Protein AF-A0A9P1DAT3-F1 (afdb_monomer_lite)

Radius of gyration: 22.5 Å; chains: 1; bounding box: 51×55×61 Å

Organism: NCBI:txid2562237

Foldseek 3Di:
DKWKAWPLDLQPVDPVRIHDQDDDDPVRLVVDDLSQQQVVVVSVVVVCVVQVVFDWDQDPNDTDGFGAQAEFEEEAQVSCCSNQQFQDLLAQAPHPFWQQEGDDDPPDPLHDYLLDLDPVSTHTDALVVLVVLLVVLVPDPDPVVSVVSCRHRRGDNVNNVSHLSPPPVCCSRYHPLSYFYDVLVQCFALHDLQALVQVLQLCCVVQHPDHLVNLLVCCVPPHDDPDDDPDDSVVQSDCVQHPHPDGRPDGRVSSLVCLVSSLVCCVPPCCVVGVVSVLSSQLSVLSNVLSVLVVCCNPVSPVPVSLVVNLVSLVSNSVSCCVPCSVVSSVNSSSHNRPVSVSSNSDPDPDPDDPNHIYMYMYDDDDDPPPD

pLDDT: mean 83.77, std 19.0, range [25.02, 98.25]

Sequence (372 aa):
MTYGAIAQMPVLWADDAWMTLAVIRTREMQSIANGYPQSLVHYLRWLRQETQHGFTLVLNDEPTLCTIAKVSLVADADGLRLLTGCKGSSALKPCFLCQNVLNGHDKVQNHVHISCCDVHACHLQTQDNLIQIQRHLETLLSRKEREEAEKLLGWHLHALSASILVQEDLRNWIPLSSLRYDPMHCFLANGIVPQELGLWYNALLDKTSCDIDTVRRYVLQCWTASKEPTLDINKIFTQKRWQKERDFRGDASEALSVLPLMVAFSCEVILPDFPAMLPHCECLTALLALICCWTDAKRSGNLQVKSIEMIRLQKVHLDKFVLFFQSCVGQLLSAMPCRHGLAKTLMLQPLSNARVSRLLVVNTRFFRPNKQ

Structure (mmCIF, N/CA/C/O backbone):
data_AF-A0A9P1DAT3-F1
#
_entry.id   AF-A0A9P1DAT3-F1
#
loop_
_atom_site.group_PDB
_atom_site.id
_atom_site.type_symbol
_atom_site.label_atom_id
_atom_site.label_alt_id
_atom_site.label_comp_id
_atom_site.label_asym_id
_atom_site.label_entity_id
_atom_site.label_seq_id
_atom_site.pdbx_PDB_ins_code
_atom_site.Cartn_x
_atom_site.Cartn_y
_atom_site.Cartn_z
_atom_site.occupancy
_atom_site.B_iso_or_equiv
_atom_site.auth_seq_id
_atom_site.auth_comp_id
_atom_site.auth_asym_id
_atom_site.auth_atom_id
_atom_site.pdbx_PDB_model_num
ATOM 1 N N . MET A 1 1 ? -19.079 3.345 0.385 1.00 78.94 1 MET A N 1
ATOM 2 C CA . MET A 1 1 ? -19.678 1.993 0.433 1.00 78.94 1 MET A CA 1
ATOM 3 C C . MET A 1 1 ? -18.727 1.095 1.190 1.00 78.94 1 MET A C 1
ATOM 5 O O . MET A 1 1 ? -17.519 1.247 1.024 1.00 78.94 1 MET A O 1
ATOM 9 N N . THR A 1 2 ? -19.261 0.198 2.005 1.00 85.75 2 THR A N 1
ATOM 10 C CA . THR A 1 2 ? -18.490 -0.766 2.789 1.00 85.75 2 THR A CA 1
ATOM 11 C C . THR A 1 2 ? -18.863 -2.164 2.327 1.00 85.75 2 THR A C 1
ATOM 13 O O . THR A 1 2 ? 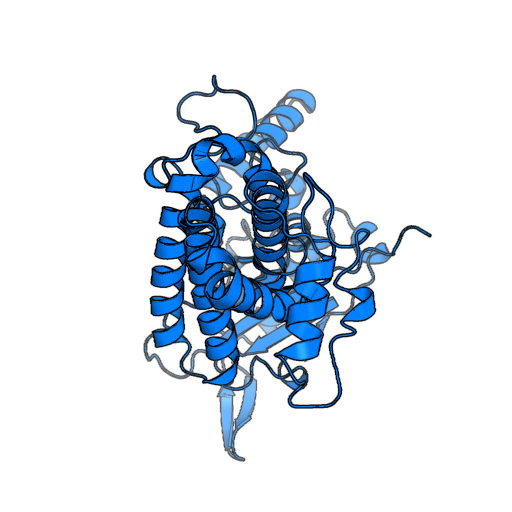-20.043 -2.509 2.302 1.00 85.75 2 THR A O 1
ATOM 16 N N . TYR A 1 3 ? -17.857 -2.947 1.969 1.00 90.06 3 TYR A N 1
ATOM 17 C CA . TYR A 1 3 ? -17.965 -4.333 1.540 1.00 90.06 3 TYR A CA 1
ATOM 18 C C . TYR A 1 3 ? -17.326 -5.249 2.578 1.00 90.06 3 TYR A C 1
ATOM 20 O O . TYR A 1 3 ? -16.452 -4.824 3.335 1.00 90.06 3 TYR A O 1
ATOM 28 N N . GLY A 1 4 ? -17.748 -6.504 2.612 1.00 90.56 4 GLY A N 1
ATOM 29 C CA . GLY A 1 4 ? -17.241 -7.529 3.509 1.00 90.56 4 GLY A CA 1
ATOM 30 C C . GLY A 1 4 ? -16.994 -8.830 2.771 1.00 90.56 4 GLY A C 1
ATOM 31 O O . GLY A 1 4 ? -17.709 -9.151 1.834 1.00 90.56 4 GLY A O 1
ATOM 32 N N . ALA A 1 5 ? -16.011 -9.600 3.208 1.00 89.44 5 ALA A N 1
ATOM 33 C CA . ALA A 1 5 ? -15.796 -10.961 2.745 1.00 89.44 5 ALA A CA 1
ATOM 34 C C . ALA A 1 5 ? -15.282 -11.826 3.896 1.00 89.44 5 ALA A C 1
ATOM 36 O O . ALA A 1 5 ? -14.574 -11.355 4.788 1.00 89.44 5 ALA A O 1
ATOM 37 N N . ILE A 1 6 ? -15.616 -13.111 3.881 1.00 86.94 6 ILE A N 1
ATOM 38 C CA . ILE A 1 6 ? -15.086 -14.074 4.848 1.00 86.94 6 ILE A CA 1
ATOM 39 C C . ILE A 1 6 ? -13.718 -14.532 4.344 1.00 86.94 6 ILE A C 1
ATOM 41 O O . ILE A 1 6 ? -13.638 -15.200 3.318 1.00 86.94 6 ILE A O 1
ATOM 45 N N . ALA A 1 7 ? -12.647 -14.211 5.072 1.00 82.25 7 ALA A N 1
ATOM 46 C CA . ALA A 1 7 ? -11.266 -14.435 4.634 1.00 82.25 7 ALA A CA 1
ATOM 47 C C . ALA A 1 7 ? -10.941 -15.907 4.332 1.00 82.25 7 ALA A C 1
ATOM 49 O O . ALA A 1 7 ? -10.021 -16.203 3.580 1.00 82.25 7 ALA A O 1
ATOM 50 N N . GLN A 1 8 ? -11.668 -16.830 4.964 1.00 78.12 8 GLN A N 1
ATOM 51 C CA . GLN A 1 8 ? -11.506 -18.272 4.782 1.00 78.12 8 GLN A CA 1
ATOM 52 C C . GLN A 1 8 ? -12.168 -18.799 3.503 1.00 78.12 8 GLN A C 1
ATOM 54 O O . GLN A 1 8 ? -12.017 -19.979 3.197 1.00 78.12 8 GLN A O 1
ATOM 59 N N . MET A 1 9 ? -12.916 -17.973 2.766 1.00 76.44 9 MET A N 1
ATOM 60 C CA . MET A 1 9 ? -13.488 -18.392 1.490 1.00 76.44 9 MET A CA 1
ATOM 61 C C . MET A 1 9 ? -12.374 -18.539 0.440 1.00 76.44 9 MET A C 1
ATOM 63 O O . MET A 1 9 ? -11.546 -17.638 0.303 1.00 76.44 9 MET A O 1
ATOM 67 N N . PRO A 1 10 ? -12.358 -19.623 -0.354 1.00 70.25 10 PRO A N 1
ATOM 68 C CA . PRO A 1 10 ? -11.303 -19.874 -1.342 1.00 70.25 10 PRO A CA 1
ATOM 69 C C . PRO A 1 10 ? -11.365 -18.938 -2.563 1.00 70.25 10 PRO A C 1
ATOM 71 O O . PRO A 1 10 ? -10.493 -18.979 -3.427 1.00 70.25 10 PRO A O 1
ATOM 74 N N . VAL A 1 11 ? -12.395 -18.092 -2.647 1.00 76.00 11 VAL A N 1
ATOM 75 C CA . VAL A 1 11 ? -12.737 -17.287 -3.827 1.00 76.00 11 VAL A CA 1
ATOM 76 C C . VAL A 1 11 ? -12.771 -15.785 -3.539 1.00 76.00 11 VAL A C 1
ATOM 78 O O . VAL A 1 11 ? -13.527 -15.055 -4.162 1.00 76.00 11 VAL A O 1
ATOM 81 N N . LEU A 1 12 ? -11.925 -15.282 -2.631 1.00 75.94 12 LEU A N 1
ATOM 82 C CA . LEU A 1 12 ? -11.825 -13.836 -2.330 1.00 75.94 12 LEU A CA 1
ATOM 83 C C . LEU A 1 12 ? -11.517 -12.944 -3.550 1.00 75.94 12 LEU A C 1
ATOM 85 O O . LEU A 1 12 ? -11.616 -11.721 -3.462 1.00 75.94 12 LEU A O 1
ATOM 89 N N . TRP A 1 13 ? -11.087 -13.538 -4.661 1.00 77.69 13 TRP A N 1
ATOM 90 C CA . TRP A 1 13 ? -10.842 -12.861 -5.931 1.00 77.69 13 TRP A CA 1
ATOM 91 C C . TRP A 1 13 ? -12.114 -12.614 -6.752 1.00 77.69 13 TRP A C 1
ATOM 93 O O . TRP A 1 13 ? -12.067 -11.787 -7.657 1.00 77.69 13 TRP A O 1
ATOM 103 N N . ALA A 1 14 ? -13.206 -13.329 -6.476 1.00 81.75 14 ALA A N 1
ATOM 104 C CA . ALA A 1 14 ? -14.475 -13.163 -7.172 1.00 81.75 14 ALA A CA 1
ATOM 105 C C . ALA A 1 14 ? -15.249 -11.986 -6.572 1.00 81.75 14 ALA A C 1
ATOM 107 O O . ALA A 1 14 ? -15.347 -11.874 -5.349 1.00 81.75 14 ALA A O 1
ATOM 108 N N . ASP A 1 15 ? -15.827 -11.136 -7.420 1.00 82.56 15 ASP A N 1
ATOM 109 C CA . ASP A 1 15 ? -16.605 -9.976 -6.969 1.00 82.56 15 ASP A CA 1
ATOM 110 C C . ASP A 1 15 ? -17.797 -10.402 -6.095 1.00 82.56 15 ASP A C 1
ATOM 112 O O . ASP A 1 15 ? -18.051 -9.792 -5.058 1.00 82.56 15 ASP A O 1
ATOM 116 N N . ASP A 1 16 ? -18.440 -11.525 -6.430 1.00 84.88 16 ASP A N 1
ATOM 117 C CA . ASP A 1 16 ? -19.573 -12.087 -5.679 1.00 84.88 16 ASP A CA 1
ATOM 118 C C . ASP A 1 16 ? -19.205 -12.556 -4.260 1.00 84.88 16 ASP A C 1
ATOM 120 O O . ASP A 1 16 ? -20.078 -12.720 -3.407 1.00 84.88 16 ASP A O 1
ATOM 124 N N . ALA A 1 17 ? -17.914 -12.749 -3.964 1.00 84.69 17 ALA A N 1
ATOM 125 C CA . ALA A 1 17 ? -17.459 -13.067 -2.610 1.00 84.69 17 ALA A CA 1
ATOM 126 C C . ALA A 1 17 ? -17.493 -11.848 -1.669 1.00 84.69 17 ALA A C 1
ATOM 128 O O . ALA A 1 17 ? -17.367 -12.010 -0.449 1.00 84.69 17 ALA A O 1
ATOM 129 N N . TRP A 1 18 ? -17.650 -10.637 -2.217 1.00 87.56 18 TRP A N 1
ATOM 130 C CA . TRP A 1 18 ? -17.679 -9.379 -1.480 1.00 87.56 18 TRP A CA 1
ATOM 131 C C . TRP A 1 18 ? -19.114 -8.874 -1.318 1.00 87.56 18 TRP A C 1
ATOM 133 O O . TRP A 1 18 ? -19.675 -8.202 -2.180 1.00 87.56 18 TRP A O 1
ATOM 143 N N . MET A 1 19 ? -19.708 -9.145 -0.158 1.00 88.88 19 MET A N 1
ATOM 144 C CA . MET A 1 19 ? -21.052 -8.677 0.175 1.00 88.88 19 MET A CA 1
ATOM 145 C C . MET A 1 19 ? -21.055 -7.186 0.516 1.00 88.88 19 MET A C 1
ATOM 147 O O . MET A 1 19 ? -20.162 -6.679 1.198 1.00 88.88 19 MET A O 1
ATOM 151 N N . THR A 1 20 ? -22.091 -6.472 0.080 1.00 90.56 20 THR A N 1
ATOM 152 C CA . THR A 1 20 ? -22.291 -5.073 0.471 1.00 90.56 20 THR A CA 1
ATOM 153 C C . THR A 1 20 ? -22.816 -5.030 1.903 1.00 90.56 20 THR A C 1
ATOM 155 O O . THR A 1 20 ? -23.910 -5.512 2.176 1.00 90.56 20 THR A O 1
ATOM 158 N N . LEU A 1 21 ? -22.040 -4.442 2.814 1.00 87.12 21 LEU A N 1
ATOM 159 C CA . LEU A 1 21 ? -22.375 -4.343 4.236 1.00 87.12 21 LEU A CA 1
ATOM 160 C C . LEU A 1 21 ? -23.100 -3.039 4.573 1.00 87.12 21 LEU A C 1
ATOM 162 O O . LEU A 1 21 ? -24.002 -3.022 5.403 1.00 87.12 21 LEU A O 1
ATOM 166 N N . ALA A 1 22 ? -22.689 -1.933 3.949 1.00 87.12 22 ALA A N 1
ATOM 167 C CA . ALA A 1 22 ? -23.296 -0.628 4.182 1.00 87.12 22 ALA A CA 1
ATOM 168 C C . ALA A 1 22 ? -23.128 0.316 2.986 1.00 87.12 22 ALA A C 1
ATOM 170 O O . ALA A 1 22 ? -22.063 0.401 2.359 1.00 87.12 22 ALA A O 1
ATOM 171 N N . VAL A 1 23 ? -24.165 1.111 2.722 1.00 89.75 23 VAL A N 1
ATOM 172 C CA . VAL A 1 23 ? -24.154 2.184 1.723 1.00 89.75 23 VAL A CA 1
ATOM 173 C C . VAL A 1 23 ? -24.570 3.476 2.408 1.00 89.75 23 VAL A C 1
ATOM 175 O O . VAL A 1 23 ? -25.735 3.671 2.726 1.00 89.75 23 VAL A O 1
ATOM 178 N N . ILE A 1 24 ? -23.603 4.365 2.629 1.00 86.50 24 ILE A N 1
ATOM 179 C CA . ILE A 1 24 ? -23.841 5.694 3.198 1.00 86.50 24 ILE A CA 1
ATOM 180 C C . ILE A 1 24 ? -23.263 6.724 2.235 1.00 86.50 24 ILE A C 1
ATOM 182 O O . ILE A 1 24 ? -22.148 6.547 1.725 1.00 86.50 24 ILE A O 1
ATOM 186 N N . ARG A 1 25 ? -24.021 7.786 1.944 1.00 88.94 25 ARG A N 1
ATOM 187 C CA . ARG A 1 25 ? -23.567 8.834 1.024 1.00 88.94 25 ARG A CA 1
ATOM 188 C C . ARG A 1 25 ? -22.513 9.703 1.704 1.00 88.94 25 ARG A C 1
ATOM 190 O O . ARG A 1 25 ? -22.669 10.097 2.855 1.00 88.94 25 ARG A O 1
ATOM 197 N N . THR A 1 26 ? -21.482 10.094 0.957 1.00 86.00 26 THR A N 1
ATOM 198 C CA . THR A 1 26 ? -20.403 10.987 1.425 1.00 86.00 26 THR A CA 1
ATOM 199 C C . THR A 1 26 ? -20.946 12.255 2.093 1.00 86.00 26 THR A C 1
ATOM 201 O O . THR A 1 26 ? -20.452 12.647 3.143 1.00 86.00 26 THR A O 1
ATOM 204 N N . ARG A 1 27 ? -22.008 12.856 1.535 1.00 89.94 27 ARG A N 1
ATOM 205 C CA . ARG A 1 27 ? -22.659 14.055 2.095 1.00 89.94 27 ARG A CA 1
ATOM 206 C C . ARG A 1 27 ? -23.231 13.832 3.502 1.00 89.94 27 ARG A C 1
ATOM 208 O O . ARG A 1 27 ? -23.121 14.703 4.351 1.00 89.94 27 ARG A O 1
ATOM 215 N N . GLU A 1 28 ? -23.819 12.660 3.748 1.00 89.81 28 GLU A N 1
ATOM 216 C CA . GLU A 1 28 ? -24.413 12.301 5.041 1.00 89.81 28 GLU A CA 1
ATOM 217 C C . GLU A 1 28 ? -23.295 12.036 6.048 1.00 89.81 28 GLU A C 1
ATOM 219 O O . GLU A 1 28 ? -23.293 12.601 7.138 1.00 89.81 28 GLU A O 1
ATOM 224 N N . MET A 1 29 ? -22.259 11.308 5.627 1.00 88.75 29 MET A N 1
ATOM 225 C CA . MET A 1 29 ? -21.054 11.078 6.430 1.00 88.75 29 MET A CA 1
ATOM 226 C C . MET A 1 29 ? -20.346 12.373 6.839 1.00 88.75 29 MET A C 1
ATOM 228 O O . MET A 1 29 ? -19.817 12.463 7.940 1.00 88.75 29 MET A O 1
ATOM 232 N N . GLN A 1 30 ? -20.326 13.373 5.959 1.00 88.31 30 GLN A N 1
ATOM 233 C CA . GLN A 1 30 ? -19.719 14.679 6.224 1.00 88.31 30 GLN A CA 1
ATOM 234 C C . GLN A 1 30 ? -20.598 15.592 7.086 1.00 88.31 30 GLN A C 1
ATOM 236 O O . GLN A 1 30 ? -20.067 16.492 7.728 1.00 88.31 30 GLN A O 1
ATOM 241 N N . SER A 1 31 ? -21.915 15.366 7.119 1.00 91.12 31 SER A N 1
ATOM 242 C CA . SER A 1 31 ? -22.835 16.124 7.980 1.00 91.12 31 SER A CA 1
ATOM 243 C C . SER A 1 31 ? -22.721 15.752 9.462 1.00 91.12 31 SER A C 1
ATOM 245 O O . SER A 1 31 ? -23.142 16.514 10.327 1.00 91.12 31 SER A O 1
ATOM 247 N N . ILE A 1 32 ? -22.117 14.597 9.758 1.00 90.94 32 ILE A N 1
ATOM 248 C CA . ILE A 1 32 ? -21.900 14.095 11.113 1.00 90.94 32 ILE A CA 1
ATOM 249 C C . ILE A 1 32 ? -20.463 14.419 11.528 1.00 90.94 32 ILE A C 1
ATOM 251 O O . ILE A 1 32 ? -19.504 14.098 10.819 1.00 90.94 32 ILE A O 1
ATOM 255 N N . ALA A 1 33 ? -20.294 15.033 12.700 1.00 91.19 33 ALA A N 1
ATOM 256 C CA . ALA A 1 33 ? -18.972 15.291 13.260 1.00 91.19 33 ALA A CA 1
ATOM 257 C C . ALA A 1 33 ? -18.209 13.969 13.441 1.00 91.19 33 ALA A C 1
ATOM 259 O O . ALA A 1 33 ? -18.665 13.076 14.147 1.00 91.19 33 ALA A O 1
ATOM 260 N N . ASN A 1 34 ? -17.039 13.842 12.806 1.00 92.94 34 ASN A N 1
ATOM 261 C CA . ASN A 1 34 ? -16.282 12.585 12.754 1.00 92.94 34 ASN A CA 1
ATOM 262 C C . ASN A 1 34 ? -17.109 11.405 12.200 1.00 92.94 34 ASN A C 1
ATOM 264 O O . ASN A 1 34 ? -16.934 10.266 12.634 1.00 92.94 34 ASN A O 1
ATOM 268 N N . GLY A 1 35 ? -17.995 11.655 11.229 1.00 92.75 35 GLY A N 1
ATOM 269 C CA . GLY A 1 35 ? -18.927 10.643 10.735 1.00 92.75 35 GLY A CA 1
ATOM 270 C C . GLY A 1 35 ? -18.250 9.361 10.254 1.00 92.75 35 GLY A C 1
ATOM 271 O O . GLY A 1 35 ? -18.744 8.279 10.548 1.00 92.75 35 GLY A O 1
ATOM 272 N N . TYR A 1 36 ? -17.095 9.445 9.580 1.00 92.88 36 TYR A N 1
ATOM 273 C CA . TYR A 1 36 ? -16.336 8.273 9.105 1.00 92.88 36 TYR A CA 1
ATOM 274 C C . TYR A 1 36 ? -15.908 7.310 10.218 1.00 92.88 36 TYR A C 1
ATOM 276 O O . TYR A 1 36 ? -16.364 6.162 10.198 1.00 92.88 36 TYR A O 1
ATOM 284 N N . PRO A 1 37 ? -15.073 7.728 11.188 1.00 95.00 37 PRO A N 1
ATOM 285 C CA . PRO A 1 37 ? -14.662 6.846 12.273 1.00 95.00 37 PRO A CA 1
ATOM 286 C C . PRO A 1 37 ? -15.855 6.405 13.136 1.00 95.00 37 PRO A C 1
ATOM 288 O O . PRO A 1 37 ? -15.962 5.217 13.438 1.00 95.00 37 PRO A O 1
ATOM 291 N N . GLN A 1 38 ? -16.798 7.307 13.451 1.00 94.38 38 GLN A N 1
ATOM 292 C CA . GLN A 1 38 ? -17.966 6.968 14.276 1.00 94.38 38 GLN A CA 1
ATOM 293 C C . GLN A 1 38 ? -18.861 5.920 13.618 1.00 94.38 38 GLN A C 1
ATOM 295 O O . GLN A 1 38 ? -19.248 4.951 14.267 1.00 94.38 38 GLN A O 1
ATOM 300 N N . SER A 1 39 ? -19.168 6.071 12.328 1.00 92.94 39 SER A N 1
ATOM 301 C CA . SER A 1 39 ? -20.044 5.121 11.633 1.00 92.94 39 SER A CA 1
ATOM 302 C C . SER A 1 39 ? -19.421 3.734 11.567 1.00 92.94 39 SER A C 1
ATOM 304 O O . SER A 1 39 ? -20.131 2.746 11.728 1.00 92.94 39 SER A O 1
ATOM 306 N N . LEU A 1 40 ? -18.097 3.639 11.384 1.00 93.25 40 LEU A N 1
ATOM 307 C CA . LEU A 1 40 ? -17.410 2.349 11.424 1.00 93.25 40 LEU A CA 1
ATOM 308 C C . LEU A 1 40 ? -17.477 1.720 12.822 1.00 93.25 40 LEU A C 1
ATOM 310 O O . LEU A 1 40 ? -17.765 0.532 12.931 1.00 93.25 40 LEU A O 1
ATOM 314 N N . VAL A 1 41 ? -17.254 2.499 13.886 1.00 95.69 41 VAL A N 1
ATOM 315 C CA . VAL A 1 41 ? -17.387 2.016 15.271 1.00 95.69 41 VAL A CA 1
ATOM 316 C C . VAL A 1 41 ? -18.806 1.517 15.549 1.00 95.69 41 VAL A C 1
ATOM 318 O O . VAL A 1 41 ? -18.971 0.406 16.052 1.00 95.69 41 VAL A O 1
ATOM 321 N N . HIS A 1 42 ? -19.829 2.299 15.194 1.00 94.06 42 HIS A N 1
ATOM 322 C CA . HIS A 1 42 ? -21.230 1.911 15.364 1.00 94.06 42 HIS A CA 1
ATOM 323 C C . HIS A 1 42 ? -21.567 0.641 14.585 1.00 94.06 42 HIS A C 1
ATOM 325 O O . HIS A 1 42 ? -22.153 -0.281 15.150 1.00 94.06 42 HIS A O 1
ATOM 331 N N . TYR A 1 43 ? -21.141 0.563 13.323 1.00 92.81 43 TYR A N 1
ATOM 332 C CA . TYR A 1 43 ? -21.341 -0.616 12.489 1.00 92.81 43 TYR A CA 1
ATOM 333 C C . TYR A 1 43 ? -20.692 -1.865 13.097 1.00 92.81 43 TYR A C 1
ATOM 335 O O . TYR A 1 43 ? -21.332 -2.908 13.187 1.00 92.81 43 TYR A O 1
ATOM 343 N N . LEU A 1 44 ? -19.440 -1.774 13.553 1.00 94.38 44 LEU A N 1
ATOM 344 C CA . LEU A 1 44 ? -18.732 -2.915 14.138 1.00 94.38 44 LEU A CA 1
ATOM 345 C C . LEU A 1 44 ? -19.345 -3.363 15.470 1.00 94.38 44 LEU A C 1
ATOM 347 O O . LEU A 1 44 ? -19.420 -4.564 15.721 1.00 94.38 44 LEU A O 1
ATOM 351 N N . ARG A 1 45 ? -19.819 -2.432 16.306 1.00 96.06 45 ARG A N 1
ATOM 352 C CA . ARG A 1 45 ? -20.551 -2.770 17.537 1.00 96.06 45 ARG A CA 1
ATOM 353 C C . ARG A 1 45 ? -21.853 -3.499 17.233 1.00 96.06 45 ARG A C 1
ATOM 355 O O . ARG A 1 45 ? -22.089 -4.557 17.809 1.00 96.06 45 ARG A O 1
ATOM 362 N N . TRP A 1 46 ? -22.641 -2.966 16.300 1.00 95.12 46 TRP A N 1
ATOM 363 C CA . TRP A 1 46 ? -23.869 -3.609 15.836 1.00 95.12 46 TRP A CA 1
ATOM 364 C C . TRP A 1 46 ? -23.581 -5.011 15.293 1.00 95.12 46 TRP A C 1
ATOM 366 O O . TRP A 1 46 ? -24.147 -5.984 15.775 1.00 95.12 46 TRP A O 1
ATOM 376 N N . LEU A 1 47 ? -22.615 -5.144 14.382 1.00 92.44 47 LEU A N 1
ATOM 377 C CA . LEU A 1 47 ? -22.248 -6.431 13.795 1.00 92.44 47 LEU A CA 1
ATOM 378 C C . LEU A 1 47 ? -21.817 -7.447 14.858 1.00 92.44 47 LEU A C 1
ATOM 380 O O . LEU A 1 47 ? -22.207 -8.612 14.800 1.00 92.44 47 LEU A O 1
ATOM 384 N N . ARG A 1 48 ? -21.006 -7.027 15.833 1.00 93.44 48 ARG A N 1
ATOM 385 C CA . ARG A 1 48 ? -20.569 -7.903 16.923 1.00 93.44 48 ARG A CA 1
ATOM 386 C C . ARG A 1 48 ? -21.740 -8.361 17.787 1.00 93.44 48 ARG A C 1
ATOM 388 O O . ARG A 1 48 ? -21.754 -9.518 18.188 1.00 93.44 48 ARG A O 1
ATOM 395 N N . GLN A 1 49 ? -22.687 -7.470 18.069 1.00 94.81 49 GLN A N 1
ATOM 396 C CA . GLN A 1 49 ? -23.890 -7.793 18.831 1.00 94.81 49 GLN A CA 1
ATOM 397 C C . GLN A 1 49 ? -24.773 -8.789 18.073 1.00 94.81 49 GLN A C 1
ATOM 399 O O . GLN A 1 49 ? -25.120 -9.828 18.626 1.00 94.81 49 GLN A O 1
ATOM 404 N N . GLU A 1 50 ? -25.062 -8.528 16.798 1.00 93.69 50 GLU A N 1
ATOM 405 C CA . GLU A 1 50 ? -25.881 -9.414 15.958 1.00 93.69 50 GLU A CA 1
ATOM 406 C C . GLU A 1 50 ? -25.252 -10.802 15.787 1.00 93.69 50 GLU A C 1
ATOM 408 O O . GLU A 1 50 ? -25.946 -11.813 15.748 1.00 93.69 50 GLU A O 1
ATOM 413 N N . THR A 1 51 ? -23.920 -10.871 15.721 1.00 91.69 51 THR A N 1
ATOM 414 C CA . THR A 1 51 ? -23.186 -12.127 15.492 1.00 91.69 51 THR A CA 1
ATOM 415 C C . THR A 1 51 ? -22.633 -12.761 16.768 1.00 91.69 51 THR A C 1
ATOM 417 O O . THR A 1 51 ? -21.855 -13.716 16.687 1.00 91.69 51 THR A O 1
ATOM 420 N N . GLN A 1 52 ? -23.038 -12.287 17.952 1.00 93.12 52 GLN A N 1
ATOM 421 C CA . GLN A 1 52 ? -22.476 -12.744 19.230 1.00 93.12 52 GLN A CA 1
ATOM 422 C C . GLN A 1 52 ? -22.702 -14.243 19.496 1.00 93.12 52 GLN A C 1
ATOM 424 O O . GLN A 1 52 ? -21.875 -14.887 20.138 1.00 93.12 52 GLN A O 1
ATOM 429 N N . HIS A 1 53 ? -23.797 -14.806 18.977 1.00 93.56 53 HIS A N 1
ATOM 430 C CA . HIS A 1 53 ? -24.136 -16.231 19.085 1.00 93.56 53 HIS A CA 1
ATOM 431 C C . HIS A 1 53 ? -23.758 -17.033 17.830 1.00 93.56 53 HIS A C 1
ATOM 433 O O . HIS A 1 53 ? -24.066 -18.219 17.728 1.00 93.56 53 HIS A O 1
ATOM 439 N N . GLY A 1 54 ? -23.066 -16.395 16.886 1.00 92.50 54 GLY A N 1
ATOM 440 C CA . GLY A 1 54 ? -22.826 -16.926 15.555 1.00 92.50 54 GLY A CA 1
ATOM 441 C C . GLY A 1 54 ? -24.029 -16.784 14.623 1.00 92.50 54 GLY A C 1
ATOM 442 O O . GLY A 1 54 ? -25.090 -16.292 14.995 1.00 92.50 54 GLY A O 1
ATOM 443 N N . PHE A 1 55 ? -23.826 -17.189 13.377 1.00 90.12 55 PHE A N 1
ATOM 444 C CA . PHE A 1 55 ? -24.815 -17.169 12.306 1.00 90.12 55 PHE A CA 1
ATOM 445 C C . PHE A 1 55 ? -24.618 -18.395 11.414 1.00 90.12 55 PHE A C 1
ATOM 447 O O . PHE A 1 55 ? -23.504 -18.905 11.282 1.00 90.12 55 PHE A O 1
ATOM 454 N N . THR A 1 56 ? -25.691 -18.885 10.805 1.00 90.38 56 THR A N 1
ATOM 455 C CA . THR A 1 56 ? -25.639 -20.092 9.973 1.00 90.38 56 THR A CA 1
ATOM 456 C C . THR A 1 56 ? -25.331 -19.736 8.523 1.00 90.38 56 THR A C 1
ATOM 458 O O . THR A 1 56 ? -25.953 -18.843 7.952 1.00 90.38 56 THR A O 1
ATOM 461 N N . LEU A 1 57 ? -24.396 -20.464 7.914 1.00 86.19 57 LEU A N 1
ATOM 462 C CA . LEU A 1 57 ? -24.166 -20.484 6.469 1.00 86.19 57 LEU A CA 1
ATOM 463 C C . LEU A 1 57 ? -24.373 -21.903 5.955 1.00 86.19 57 LEU A C 1
ATOM 465 O O . LEU A 1 57 ? -23.917 -22.847 6.591 1.00 86.19 57 LEU A O 1
ATOM 469 N N . VAL A 1 58 ? -25.007 -22.057 4.797 1.00 85.75 58 VAL A N 1
ATOM 470 C CA . VAL A 1 58 ? -25.060 -23.350 4.106 1.00 85.75 58 VAL A CA 1
ATOM 471 C C . VAL A 1 58 ? -23.796 -23.480 3.262 1.00 85.75 58 VAL A C 1
ATOM 473 O O . VAL A 1 58 ? -23.542 -22.644 2.395 1.00 85.75 58 VAL A O 1
ATOM 476 N N . LEU A 1 59 ? -22.975 -24.488 3.549 1.00 82.19 59 LEU A N 1
ATOM 477 C CA . LEU A 1 59 ? -21.724 -24.754 2.842 1.00 82.19 59 LEU A CA 1
ATOM 478 C C . LEU A 1 59 ? -21.760 -26.190 2.335 1.00 82.19 59 LEU A C 1
ATOM 480 O O . LEU A 1 59 ? -21.788 -27.107 3.146 1.00 82.19 59 LEU A O 1
ATOM 484 N N . ASN A 1 60 ? -21.736 -26.378 1.013 1.00 85.38 60 ASN A N 1
ATOM 485 C CA . ASN A 1 60 ? -21.907 -27.695 0.384 1.00 85.38 60 ASN A CA 1
ATOM 486 C C . ASN A 1 60 ? -23.173 -28.407 0.896 1.00 85.38 60 ASN A C 1
ATOM 488 O O . ASN A 1 60 ? -23.097 -29.533 1.372 1.00 85.38 60 ASN A O 1
ATOM 492 N N . ASP A 1 61 ? -24.300 -27.690 0.877 1.00 90.31 61 ASP A N 1
ATOM 493 C CA . ASP A 1 61 ? -25.613 -28.149 1.355 1.00 90.31 61 ASP A CA 1
ATOM 494 C C . ASP A 1 61 ? -25.710 -28.473 2.860 1.00 90.31 61 ASP A C 1
ATOM 496 O O . ASP A 1 61 ? -26.775 -28.847 3.344 1.00 90.31 61 ASP A O 1
ATOM 500 N N . GLU A 1 62 ? -24.651 -28.219 3.636 1.00 90.94 62 GLU A N 1
ATOM 501 C CA . GLU A 1 62 ? -24.619 -28.461 5.081 1.00 90.94 62 GLU A CA 1
ATOM 502 C C . GLU A 1 62 ? -24.731 -27.154 5.894 1.00 90.94 62 GLU A C 1
ATOM 504 O O . GLU A 1 62 ? -23.910 -26.235 5.729 1.00 90.94 62 GLU A O 1
ATOM 509 N N . PRO A 1 63 ? -25.707 -27.041 6.819 1.00 92.44 63 PRO A N 1
ATOM 510 C CA . PRO A 1 63 ? -25.799 -25.918 7.745 1.00 92.44 63 PRO A CA 1
ATOM 511 C C . PRO A 1 63 ? -24.578 -25.857 8.672 1.00 92.44 63 PRO A C 1
ATOM 513 O O . PRO A 1 63 ? -24.361 -26.709 9.529 1.00 92.44 63 PRO A O 1
ATOM 516 N N . THR A 1 64 ? -23.786 -24.798 8.538 1.00 88.94 64 THR A N 1
ATOM 517 C CA . THR A 1 64 ? -22.576 -24.560 9.326 1.00 88.94 64 THR A CA 1
ATOM 518 C C . THR A 1 64 ? -22.743 -23.319 10.195 1.00 88.94 64 THR A C 1
ATOM 520 O O . THR A 1 64 ? -22.845 -22.199 9.685 1.00 88.94 64 THR A O 1
ATOM 523 N N . LEU A 1 65 ? -22.698 -23.491 11.520 1.00 91.69 65 LEU A N 1
ATOM 524 C CA . LEU A 1 65 ? -22.618 -22.369 12.456 1.00 91.69 65 LEU A CA 1
ATOM 525 C C . LEU A 1 65 ? -21.251 -21.680 12.335 1.00 91.69 65 LEU A C 1
ATOM 527 O O . LEU A 1 65 ? -20.200 -22.299 12.511 1.00 91.69 65 LEU A O 1
ATOM 531 N N . CYS A 1 66 ? -21.270 -20.385 12.046 1.00 89.06 66 CYS A N 1
ATOM 532 C CA . CYS A 1 66 ? -20.096 -19.544 11.870 1.00 89.06 66 CYS A CA 1
ATOM 533 C C . CYS A 1 66 ? -20.049 -18.453 12.941 1.00 89.06 66 CYS A C 1
ATOM 535 O O . CYS A 1 66 ? -21.068 -17.863 13.286 1.00 89.06 66 CYS A O 1
ATOM 537 N N . THR A 1 67 ? -18.853 -18.129 13.427 1.00 91.06 67 THR A N 1
ATOM 538 C CA . THR A 1 67 ? -18.614 -16.994 14.329 1.00 91.06 67 THR A CA 1
ATOM 539 C C . THR A 1 67 ? -17.555 -16.063 13.741 1.00 91.06 67 THR A C 1
ATOM 541 O O . THR A 1 67 ? -16.660 -16.501 13.007 1.00 91.06 67 THR A O 1
ATOM 544 N N . ILE A 1 68 ? -17.651 -14.766 14.053 1.00 91.38 68 ILE A N 1
ATOM 545 C CA . ILE A 1 68 ? -16.652 -13.769 13.646 1.00 91.38 68 ILE A CA 1
ATOM 546 C C . ILE A 1 68 ? -15.649 -13.594 14.782 1.00 91.38 68 ILE A C 1
ATOM 548 O O . ILE A 1 68 ? -15.884 -12.854 15.737 1.00 91.38 68 ILE A O 1
ATOM 552 N N . ALA A 1 69 ? -14.502 -14.255 14.672 1.00 91.00 69 ALA A N 1
ATOM 553 C CA . ALA A 1 69 ? -13.472 -14.197 15.703 1.00 91.00 69 ALA A CA 1
ATOM 554 C C . ALA A 1 69 ? -12.646 -12.908 15.639 1.00 91.00 69 ALA A C 1
ATOM 556 O O . ALA A 1 69 ? -12.206 -12.403 16.671 1.00 91.00 69 ALA A O 1
ATOM 557 N N . LYS A 1 70 ? -12.420 -12.382 14.431 1.00 92.25 70 LYS A N 1
ATOM 558 C CA . LYS A 1 70 ? -11.643 -11.161 14.184 1.00 92.25 70 LYS A CA 1
ATOM 559 C C . LYS A 1 70 ? -12.166 -10.415 12.963 1.00 92.25 70 LYS A C 1
ATOM 561 O O . LYS A 1 70 ? -12.783 -11.017 12.079 1.00 92.25 70 LYS A O 1
ATOM 566 N N . VAL A 1 71 ? -11.827 -9.132 12.883 1.00 93.81 71 VAL A N 1
ATOM 567 C CA . VAL A 1 71 ? -12.070 -8.286 11.711 1.00 93.81 71 VAL A CA 1
ATOM 568 C C . VAL A 1 71 ? -10.754 -7.694 11.218 1.00 93.81 71 VAL A C 1
ATOM 570 O O . VAL A 1 71 ? -9.959 -7.196 12.008 1.00 93.81 71 VAL A O 1
ATOM 573 N N . SER A 1 72 ? -10.521 -7.732 9.908 1.00 93.06 72 SER A N 1
ATOM 574 C CA . SER A 1 72 ? -9.461 -6.982 9.228 1.00 93.06 72 SER A CA 1
ATOM 575 C C . SER A 1 72 ? -10.067 -5.884 8.373 1.00 93.06 72 SER A C 1
ATOM 577 O O . SER A 1 72 ? -11.010 -6.135 7.633 1.00 93.06 72 SER A O 1
ATOM 579 N N . LEU A 1 73 ? -9.518 -4.677 8.458 1.00 93.62 73 LEU A N 1
ATOM 580 C CA . LEU A 1 73 ? -9.944 -3.540 7.652 1.00 93.62 73 LEU A CA 1
ATOM 581 C C . LEU A 1 73 ? -8.927 -3.312 6.537 1.00 93.62 73 LEU A C 1
ATOM 583 O O . LEU A 1 73 ? -7.763 -3.036 6.816 1.00 93.62 73 LEU A O 1
ATOM 587 N N . VAL A 1 74 ? -9.376 -3.399 5.289 1.00 91.06 74 VAL A N 1
ATOM 588 C CA . VAL A 1 74 ? -8.578 -3.109 4.097 1.00 91.06 74 VAL A CA 1
ATOM 589 C C . VAL A 1 74 ? -9.112 -1.834 3.459 1.00 91.06 74 VAL A C 1
ATOM 591 O O . VAL A 1 74 ? -10.293 -1.748 3.146 1.00 91.06 74 VAL A O 1
ATOM 594 N N . ALA A 1 75 ? -8.270 -0.834 3.251 1.00 90.50 75 ALA A N 1
ATOM 595 C CA . ALA A 1 75 ? -8.647 0.346 2.478 1.00 90.50 75 ALA A CA 1
ATOM 596 C C . ALA A 1 75 ? -7.406 0.974 1.843 1.00 90.50 75 ALA A C 1
ATOM 598 O O . ALA A 1 75 ? -6.273 0.642 2.194 1.00 90.50 75 ALA A O 1
ATOM 599 N N . ASP A 1 76 ? -7.604 1.876 0.889 1.00 88.69 76 ASP A N 1
ATOM 600 C CA . ASP A 1 76 ? -6.523 2.723 0.401 1.00 88.69 76 ASP A CA 1
ATOM 601 C C . ASP A 1 76 ? -6.036 3.689 1.504 1.00 88.69 76 ASP A C 1
ATOM 603 O O . ASP A 1 76 ? -6.576 3.756 2.616 1.00 88.69 76 ASP A O 1
ATOM 607 N N . ALA A 1 77 ? -4.978 4.447 1.212 1.00 86.19 77 ALA A N 1
ATOM 608 C CA . ALA A 1 77 ? -4.404 5.361 2.195 1.00 86.19 77 ALA A CA 1
ATOM 609 C C . ALA A 1 77 ? -5.393 6.451 2.640 1.00 86.19 77 ALA A C 1
ATOM 611 O O . ALA A 1 77 ? -5.418 6.810 3.819 1.00 86.19 77 ALA A O 1
ATOM 612 N N . ASP A 1 78 ? -6.230 6.955 1.727 1.00 88.00 78 ASP A N 1
ATOM 613 C CA . ASP A 1 78 ? -7.218 7.987 2.045 1.00 88.00 78 ASP A CA 1
ATOM 614 C C . ASP A 1 78 ? -8.370 7.435 2.892 1.00 88.00 78 ASP A C 1
ATOM 616 O O . ASP A 1 78 ? -8.815 8.087 3.838 1.00 88.00 78 ASP A O 1
ATOM 620 N N . GLY A 1 79 ? -8.819 6.214 2.614 1.00 90.31 79 GLY A N 1
ATOM 621 C CA . GLY A 1 79 ? -9.843 5.539 3.390 1.00 90.31 79 GLY A CA 1
ATOM 622 C C . GLY A 1 79 ? -9.380 5.213 4.801 1.00 90.31 79 GLY A C 1
ATOM 623 O O . GLY A 1 79 ? -10.094 5.516 5.756 1.00 90.31 79 GLY A O 1
ATOM 624 N N . LEU A 1 80 ? -8.162 4.689 4.971 1.00 92.25 80 LEU A N 1
ATOM 625 C CA . LEU A 1 80 ? -7.596 4.474 6.308 1.00 92.25 80 LEU A CA 1
ATOM 626 C C . LEU A 1 80 ? -7.423 5.798 7.055 1.00 92.25 80 LEU A C 1
ATOM 628 O O . LEU A 1 80 ? -7.756 5.871 8.236 1.00 92.25 80 LEU A O 1
ATOM 632 N N . ARG A 1 81 ? -6.989 6.867 6.378 1.00 92.75 81 ARG A N 1
ATOM 633 C CA . ARG A 1 81 ? -6.919 8.220 6.952 1.00 92.75 81 ARG A CA 1
ATOM 634 C C . ARG A 1 81 ? -8.279 8.664 7.503 1.00 92.75 81 ARG A C 1
ATOM 636 O O . ARG A 1 81 ? -8.370 9.053 8.667 1.00 92.75 81 ARG A O 1
ATOM 643 N N . LEU A 1 82 ? -9.337 8.549 6.699 1.00 92.06 82 LEU A N 1
ATOM 644 C CA . LEU A 1 82 ? -10.700 8.919 7.093 1.00 92.06 82 LEU A CA 1
ATOM 645 C C . LEU A 1 82 ? -11.242 8.061 8.243 1.00 92.06 82 LEU A C 1
ATOM 647 O O . LEU A 1 82 ? -11.897 8.597 9.128 1.00 92.06 82 LEU A O 1
ATOM 651 N N . LEU A 1 83 ? -10.973 6.755 8.250 1.00 93.56 83 LEU A N 1
ATOM 652 C CA . LEU A 1 83 ? -11.532 5.815 9.230 1.00 93.56 83 LEU A CA 1
ATOM 653 C C . LEU A 1 83 ? -10.811 5.812 10.582 1.00 93.56 83 LEU A C 1
ATOM 655 O O . LEU A 1 83 ? -11.388 5.393 11.583 1.00 93.56 83 LEU A O 1
ATOM 659 N N . THR A 1 84 ? -9.553 6.249 10.618 1.00 94.31 84 THR A N 1
ATOM 660 C CA . THR A 1 84 ? -8.7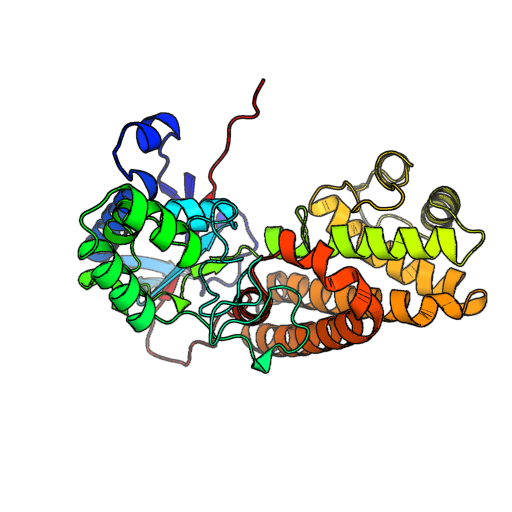02 6.157 11.817 1.00 94.31 84 THR A CA 1
ATOM 661 C C . THR A 1 84 ? -8.453 7.493 12.503 1.00 94.31 84 THR A C 1
ATOM 663 O O . THR A 1 84 ? -8.023 7.516 13.651 1.00 94.31 84 THR A O 1
ATOM 666 N N . GLY A 1 85 ? -8.680 8.613 11.812 1.00 93.81 85 GLY A N 1
ATOM 667 C CA . GLY A 1 85 ? -8.269 9.929 12.298 1.00 93.81 85 GLY A CA 1
ATOM 668 C C . GLY A 1 85 ? -6.779 10.220 12.108 1.00 93.81 85 GLY A C 1
ATOM 669 O O . GLY A 1 85 ? -6.280 11.218 12.631 1.00 93.81 85 GLY A O 1
ATOM 670 N N . CYS A 1 86 ? -6.054 9.391 11.351 1.00 94.81 86 CYS A N 1
ATOM 671 C CA . CYS A 1 86 ? -4.721 9.754 10.882 1.00 94.81 86 CYS A CA 1
ATOM 672 C C . CYS A 1 86 ? -4.809 11.002 9.986 1.00 94.81 86 CYS A C 1
ATOM 674 O O . CYS A 1 86 ? -5.774 11.190 9.244 1.00 94.81 86 CYS A O 1
ATOM 676 N N . LYS A 1 87 ? -3.796 11.868 10.029 1.00 93.06 87 LYS A N 1
ATOM 677 C CA . LYS A 1 87 ? -3.750 13.108 9.235 1.00 93.06 87 LYS A CA 1
ATOM 678 C C . LYS A 1 87 ? -3.264 12.915 7.794 1.00 93.06 87 LYS A C 1
ATOM 680 O O . LYS A 1 87 ? -3.466 13.803 6.961 1.00 93.06 87 LYS A O 1
ATOM 685 N N . GLY A 1 88 ? -2.657 11.770 7.476 1.00 88.94 88 GLY A N 1
ATOM 686 C CA . GLY A 1 88 ? -2.067 11.496 6.161 1.00 88.94 88 GLY A CA 1
ATOM 687 C C . GLY A 1 88 ? -1.048 12.564 5.754 1.00 88.94 88 GLY A C 1
ATOM 688 O O . GLY A 1 88 ? -0.264 13.012 6.583 1.00 88.94 88 GLY A O 1
ATOM 689 N N . SER A 1 89 ? -1.108 13.028 4.503 1.00 83.25 89 SER A N 1
ATOM 690 C CA . SER A 1 89 ? -0.157 14.001 3.936 1.00 83.25 89 SER A CA 1
ATOM 691 C C . SER A 1 89 ? -0.174 15.390 4.586 1.00 83.25 89 SER A C 1
ATOM 693 O O . SER A 1 89 ? 0.721 16.190 4.334 1.00 83.25 89 SER A O 1
ATOM 695 N N . SER A 1 90 ? -1.171 15.697 5.424 1.00 88.25 90 SER A N 1
ATOM 696 C CA . SER A 1 90 ? -1.200 16.954 6.189 1.00 88.25 90 SER A CA 1
ATOM 697 C C . SER A 1 90 ? -0.337 16.927 7.460 1.00 88.25 90 SER A C 1
ATOM 699 O O . SER A 1 90 ? -0.195 17.952 8.130 1.00 88.25 90 SER A O 1
ATOM 701 N N . ALA A 1 91 ? 0.239 15.771 7.797 1.00 91.62 91 ALA A N 1
ATOM 702 C CA . ALA A 1 91 ? 1.177 15.593 8.897 1.00 91.62 91 ALA A CA 1
ATOM 703 C C . ALA A 1 91 ? 2.611 15.372 8.409 1.00 91.62 91 ALA A C 1
ATOM 705 O O . ALA A 1 91 ? 2.861 15.130 7.232 1.00 91.62 91 ALA A O 1
ATOM 706 N N . LEU A 1 92 ? 3.556 15.427 9.350 1.00 90.88 92 LEU A N 1
ATOM 707 C CA . LEU A 1 92 ? 4.947 15.055 9.092 1.00 90.88 92 LEU A CA 1
ATOM 708 C C . LEU A 1 92 ? 5.117 13.534 9.013 1.00 90.88 92 LEU A C 1
ATOM 710 O O . LEU A 1 92 ? 6.048 13.046 8.383 1.00 90.88 92 LEU A O 1
ATOM 714 N N . LYS A 1 93 ? 4.223 12.756 9.630 1.00 90.19 93 LYS A N 1
ATOM 715 C CA . LYS A 1 93 ? 4.282 11.298 9.529 1.00 90.19 93 LYS A CA 1
ATOM 716 C C . LYS A 1 93 ? 3.870 10.819 8.137 1.00 90.19 93 LYS A C 1
ATOM 718 O O . LYS A 1 93 ? 2.792 11.181 7.671 1.00 90.19 93 LYS A O 1
ATOM 723 N N . PRO A 1 94 ? 4.643 9.910 7.526 1.00 85.12 94 PRO A N 1
ATOM 724 C CA . PRO A 1 94 ? 4.316 9.370 6.210 1.00 85.12 94 PRO A CA 1
ATOM 725 C C . PRO A 1 94 ? 3.093 8.453 6.212 1.00 85.12 94 PRO A C 1
ATOM 727 O O . PRO A 1 94 ? 2.426 8.300 5.195 1.00 85.12 94 PRO A O 1
ATOM 730 N N . CYS A 1 95 ? 2.815 7.779 7.331 1.00 87.56 95 CYS A N 1
ATOM 731 C CA . CYS A 1 95 ? 1.699 6.849 7.419 1.00 87.56 95 CYS A CA 1
ATOM 732 C C . CYS A 1 95 ? 1.309 6.568 8.878 1.00 87.56 95 CYS A C 1
ATOM 734 O O . CYS A 1 95 ? 2.114 6.777 9.788 1.00 87.56 95 CYS A O 1
ATOM 736 N N . PHE A 1 96 ? 0.104 6.032 9.098 1.00 89.25 96 PHE A N 1
ATOM 737 C CA . PHE A 1 96 ? -0.420 5.741 10.441 1.00 89.25 96 PHE A CA 1
ATOM 738 C C . PHE A 1 96 ? 0.338 4.629 11.192 1.00 89.25 96 PHE A C 1
ATOM 740 O O . PHE A 1 96 ? 0.180 4.480 12.400 1.00 89.25 96 PHE A O 1
ATOM 747 N N . LEU A 1 97 ? 1.162 3.847 10.488 1.00 90.44 97 LEU A N 1
ATOM 748 C CA . LEU A 1 97 ? 1.963 2.768 11.068 1.00 90.44 97 LEU A CA 1
ATOM 749 C C . LEU A 1 97 ? 3.364 3.212 11.496 1.00 90.44 97 LEU A C 1
ATOM 751 O O . LEU A 1 97 ? 4.055 2.410 12.112 1.00 90.44 97 LEU A O 1
ATOM 755 N N . CYS A 1 98 ? 3.822 4.427 11.175 1.00 89.94 98 CYS A N 1
ATOM 756 C CA . CYS A 1 98 ? 5.205 4.826 11.459 1.00 89.94 98 CYS A CA 1
ATOM 757 C C . CYS A 1 98 ? 5.304 5.646 12.756 1.00 89.94 98 CYS A C 1
ATOM 759 O O . CYS A 1 98 ? 4.764 6.748 12.863 1.00 89.94 98 CYS A O 1
ATOM 761 N N . GLN A 1 99 ? 6.032 5.122 13.745 1.00 91.50 99 GLN A N 1
ATOM 762 C CA . GLN A 1 99 ? 6.156 5.720 15.078 1.00 91.50 99 GLN A CA 1
ATOM 763 C C . GLN A 1 99 ? 7.215 6.823 15.139 1.00 91.50 99 GLN A C 1
ATOM 765 O O . GLN A 1 99 ? 6.961 7.863 15.737 1.00 91.50 99 GLN A O 1
ATOM 770 N N . ASN A 1 100 ? 8.374 6.640 14.507 1.00 91.81 100 ASN A N 1
ATOM 771 C CA . ASN A 1 100 ? 9.505 7.576 14.599 1.00 91.81 100 ASN A CA 1
ATOM 772 C C . ASN A 1 100 ? 9.976 8.118 13.235 1.00 91.81 100 ASN A C 1
ATOM 774 O O . ASN A 1 100 ? 11.007 8.777 13.165 1.00 91.81 100 ASN A O 1
ATOM 778 N N . VAL A 1 101 ? 9.240 7.851 12.154 1.00 89.88 101 VAL A N 1
ATOM 779 C CA . VAL A 1 101 ? 9.581 8.337 10.807 1.00 89.88 101 VAL A CA 1
ATOM 780 C C . VAL A 1 101 ? 8.850 9.647 10.525 1.00 89.88 101 VAL A C 1
ATOM 782 O O . VAL A 1 101 ? 7.627 9.700 10.694 1.00 89.88 101 VAL A O 1
ATOM 785 N N . LEU A 1 102 ? 9.575 10.674 10.073 1.00 89.81 102 LEU A N 1
ATOM 786 C CA . LEU A 1 102 ? 9.030 11.990 9.721 1.00 89.81 102 LEU A CA 1
ATOM 787 C C . LEU A 1 102 ? 9.543 12.469 8.359 1.00 89.81 102 LEU A C 1
ATOM 789 O O . LEU A 1 102 ? 10.693 12.249 7.992 1.00 89.81 102 LEU A O 1
ATOM 793 N N . ASN A 1 103 ? 8.679 13.149 7.617 1.00 84.56 103 ASN A N 1
ATOM 794 C CA . ASN A 1 103 ? 9.017 13.916 6.432 1.00 84.56 103 ASN A CA 1
ATOM 795 C C . ASN A 1 103 ? 9.261 15.373 6.853 1.00 84.56 103 ASN A C 1
ATOM 797 O O . ASN A 1 103 ? 8.317 16.072 7.227 1.00 84.56 103 ASN A O 1
ATOM 801 N N . GLY A 1 104 ? 10.521 15.810 6.822 1.00 72.06 104 GLY A N 1
ATOM 802 C CA . GLY A 1 104 ? 10.956 17.107 7.343 1.00 72.06 104 GLY A CA 1
ATOM 803 C C . GLY A 1 104 ? 11.364 17.089 8.825 1.00 72.06 104 GLY A C 1
ATOM 804 O O . GLY A 1 104 ? 10.886 16.278 9.613 1.00 72.06 104 GLY A O 1
ATOM 805 N N . HIS A 1 105 ? 12.239 18.035 9.185 1.00 62.59 105 HIS A N 1
ATOM 806 C CA . HIS A 1 105 ? 12.860 18.240 10.504 1.00 62.59 105 HIS A CA 1
ATOM 807 C C . HIS A 1 105 ? 13.865 17.162 10.958 1.00 62.59 105 HIS A C 1
ATOM 809 O O . HIS A 1 105 ? 13.579 16.359 11.842 1.00 62.59 105 HIS A O 1
ATOM 815 N N . ASP A 1 106 ? 15.116 17.274 10.497 1.00 58.97 106 ASP A N 1
ATOM 816 C CA . ASP A 1 106 ? 16.262 16.439 10.927 1.00 58.97 106 ASP A CA 1
ATOM 817 C C . ASP A 1 106 ? 16.672 16.615 12.405 1.00 58.97 106 ASP A C 1
ATOM 819 O O . ASP A 1 106 ? 17.655 16.042 12.866 1.00 58.97 106 ASP A O 1
ATOM 823 N N . LYS A 1 107 ? 15.950 17.449 13.162 1.00 64.19 107 LYS A N 1
ATOM 824 C CA . LYS A 1 107 ? 16.306 17.859 14.529 1.00 64.19 107 LYS A CA 1
ATOM 825 C C . LYS A 1 107 ? 15.365 17.325 15.606 1.00 64.19 107 LYS A C 1
ATOM 827 O O . LYS A 1 107 ? 15.540 17.670 16.772 1.00 64.19 107 LYS A O 1
ATOM 832 N N . VAL A 1 108 ? 14.365 16.511 15.255 1.00 79.19 108 VAL A N 1
ATOM 833 C CA . VAL A 1 108 ? 13.520 15.877 16.277 1.00 79.19 108 VAL A CA 1
ATOM 834 C C . VAL A 1 108 ? 14.262 14.665 16.832 1.00 79.19 108 VAL A C 1
ATOM 836 O O . VAL A 1 108 ? 14.539 13.705 16.117 1.00 79.19 108 VAL A O 1
ATOM 839 N N . GLN A 1 109 ? 14.602 14.713 18.119 1.00 81.44 109 GLN A N 1
ATOM 840 C CA . GLN A 1 109 ? 15.354 13.652 18.785 1.00 81.44 109 GLN A CA 1
ATOM 841 C C . GLN A 1 109 ? 14.656 12.290 18.620 1.00 81.44 109 GLN A C 1
ATOM 843 O O . GLN A 1 109 ? 13.430 12.201 18.701 1.00 81.44 109 GLN A O 1
ATOM 848 N N . ASN A 1 110 ? 15.437 11.228 18.398 1.00 85.31 110 ASN A N 1
ATOM 849 C CA . ASN A 1 110 ? 14.967 9.844 18.219 1.00 85.31 110 ASN A CA 1
ATOM 850 C C . ASN A 1 110 ? 14.048 9.606 17.003 1.00 85.31 110 ASN A C 1
ATOM 852 O O . ASN A 1 110 ? 13.377 8.573 16.941 1.00 85.31 110 ASN A O 1
ATOM 856 N N . HIS A 1 111 ? 14.014 10.531 16.040 1.00 88.94 111 HIS A N 1
ATOM 857 C CA . HIS A 1 111 ? 13.294 10.358 14.780 1.00 88.94 111 HIS A CA 1
ATOM 858 C C . HIS A 1 111 ? 14.256 10.137 13.617 1.00 88.94 111 HIS A C 1
ATOM 860 O O . HIS A 1 111 ? 15.397 10.596 13.634 1.00 88.94 111 HIS A O 1
ATOM 866 N N . VAL A 1 112 ? 13.770 9.437 12.595 1.00 88.38 112 VAL A N 1
ATOM 867 C CA . VAL A 1 112 ? 14.480 9.242 11.332 1.00 88.38 112 VAL A CA 1
ATOM 868 C C . VAL A 1 112 ? 13.758 9.982 10.217 1.00 88.38 112 VAL A C 1
ATOM 870 O O . VAL A 1 112 ? 12.523 9.975 10.139 1.00 88.38 112 VAL A O 1
ATOM 873 N N . HIS A 1 113 ? 14.533 10.619 9.342 1.00 87.38 113 HIS A N 1
ATOM 874 C CA . HIS A 1 113 ? 13.984 11.231 8.142 1.00 87.38 113 HIS A CA 1
ATOM 875 C C . HIS A 1 113 ? 13.362 10.150 7.255 1.00 87.38 113 HIS A C 1
ATOM 877 O O . HIS A 1 113 ? 13.875 9.032 7.175 1.00 87.38 113 HIS A O 1
ATOM 883 N N . ILE A 1 114 ? 12.279 10.478 6.552 1.00 83.12 114 ILE A N 1
ATOM 884 C CA . ILE A 1 114 ? 11.590 9.535 5.675 1.00 83.12 114 ILE A CA 1
ATOM 885 C C . ILE A 1 114 ? 12.553 8.925 4.652 1.00 83.12 114 ILE A C 1
ATOM 887 O O . ILE A 1 114 ? 12.513 7.723 4.445 1.00 83.12 114 ILE A O 1
ATOM 891 N N . SER A 1 115 ? 13.497 9.711 4.126 1.00 77.38 115 SER A N 1
ATOM 892 C CA . SER A 1 115 ? 14.545 9.261 3.197 1.00 77.38 115 SER A CA 1
ATOM 893 C C . SER A 1 115 ? 15.584 8.299 3.782 1.00 77.38 115 SER A C 1
ATOM 895 O O . SER A 1 115 ? 16.472 7.874 3.046 1.00 77.38 115 SER A O 1
ATOM 897 N N . CYS A 1 116 ? 15.508 7.954 5.071 1.00 77.81 116 CYS A N 1
ATOM 898 C CA . CYS A 1 116 ? 16.420 7.002 5.694 1.00 77.81 116 CYS A CA 1
ATOM 899 C C . CYS A 1 116 ? 16.408 5.671 4.931 1.00 77.81 116 CYS A C 1
ATOM 901 O O . CYS A 1 116 ? 15.357 5.056 4.716 1.00 77.81 116 CYS A O 1
ATOM 903 N N . CYS A 1 117 ? 17.591 5.228 4.501 1.00 70.12 117 CYS A N 1
ATOM 904 C CA . CYS A 1 117 ? 17.744 3.958 3.807 1.00 70.12 117 CYS A CA 1
ATOM 905 C C . CYS A 1 117 ? 17.759 2.754 4.760 1.00 70.12 117 CYS A C 1
ATOM 907 O O . CYS A 1 117 ? 17.471 1.643 4.315 1.00 70.12 117 CYS A O 1
ATOM 909 N N . ASP A 1 118 ? 18.031 2.976 6.049 1.00 75.44 118 ASP A N 1
ATOM 910 C CA . ASP A 1 118 ? 18.026 1.944 7.081 1.00 75.44 118 ASP A CA 1
ATOM 911 C C . ASP A 1 118 ? 16.605 1.681 7.603 1.00 75.44 118 ASP A C 1
ATOM 913 O O . ASP A 1 118 ? 16.008 2.462 8.350 1.00 75.44 118 ASP A O 1
ATOM 917 N N . VAL A 1 119 ? 16.053 0.537 7.200 1.00 72.19 119 VAL A N 1
ATOM 918 C CA . VAL A 1 119 ? 14.717 0.091 7.610 1.00 72.19 119 VAL A CA 1
ATOM 919 C C . VAL A 1 119 ? 14.684 -0.301 9.087 1.00 72.19 119 VAL A C 1
ATOM 921 O O . VAL A 1 119 ? 13.631 -0.169 9.710 1.00 72.19 119 VAL A O 1
ATOM 924 N N . HIS A 1 120 ? 15.801 -0.745 9.667 1.00 80.88 120 HIS A N 1
ATOM 925 C CA . HIS A 1 120 ? 15.861 -1.170 11.067 1.00 80.88 120 HIS A CA 1
ATOM 926 C C . HIS A 1 120 ? 15.761 0.006 12.040 1.00 80.88 120 HIS A C 1
ATOM 928 O O . HIS A 1 120 ? 15.261 -0.166 13.148 1.00 80.88 120 HIS A O 1
ATOM 934 N N . ALA A 1 121 ? 16.134 1.209 11.602 1.00 84.19 121 ALA A N 1
ATOM 935 C CA . ALA A 1 121 ? 15.957 2.438 12.369 1.00 84.19 121 ALA A CA 1
ATOM 936 C C . ALA A 1 121 ? 14.494 2.938 12.408 1.00 84.19 121 ALA A C 1
ATOM 938 O O . ALA A 1 121 ? 14.164 3.867 13.148 1.00 84.19 121 ALA A O 1
ATOM 939 N N . CYS A 1 122 ? 13.598 2.343 11.611 1.00 85.62 122 CYS A N 1
ATOM 940 C CA . CYS A 1 122 ? 12.180 2.690 11.580 1.00 85.62 122 CYS A CA 1
ATOM 941 C C . CYS A 1 122 ? 11.387 1.831 12.576 1.00 85.62 122 CYS A C 1
ATOM 943 O O . CYS A 1 122 ? 11.413 0.604 12.519 1.00 85.62 122 CYS A O 1
ATOM 945 N N . HIS A 1 123 ? 10.603 2.470 13.438 1.00 89.19 123 HIS A N 1
ATOM 946 C CA . HIS A 1 123 ? 9.758 1.818 14.433 1.00 89.19 123 HIS A CA 1
ATOM 947 C C . HIS A 1 123 ? 8.284 1.870 14.034 1.00 89.19 123 HIS A C 1
ATOM 949 O O . HIS A 1 123 ? 7.782 2.871 13.508 1.00 89.19 123 HIS A O 1
ATOM 955 N N . LEU A 1 124 ? 7.582 0.773 14.309 1.00 89.75 124 LEU A N 1
ATOM 956 C CA . LEU A 1 124 ? 6.156 0.650 14.051 1.00 89.75 124 LEU A CA 1
ATOM 957 C C . LEU A 1 124 ? 5.324 1.202 15.194 1.00 89.75 124 LEU A C 1
ATOM 959 O O . LEU A 1 124 ? 5.608 0.969 16.364 1.00 89.75 124 LEU A O 1
ATOM 963 N N . GLN A 1 125 ? 4.222 1.831 14.819 1.00 91.94 125 GLN A N 1
ATOM 964 C CA . GLN A 1 125 ? 3.195 2.266 15.736 1.00 91.94 125 GLN A CA 1
ATOM 965 C C . GLN A 1 125 ? 2.592 1.069 16.472 1.00 91.94 125 GLN A C 1
ATOM 967 O O . GLN A 1 125 ? 2.251 0.050 15.865 1.00 91.94 125 GLN A O 1
ATOM 972 N N . THR A 1 126 ? 2.435 1.214 17.785 1.00 93.38 126 THR A N 1
ATOM 973 C CA . THR A 1 126 ? 1.771 0.232 18.642 1.00 93.38 126 THR A CA 1
ATOM 974 C C . THR A 1 126 ? 0.450 0.777 19.163 1.00 93.38 126 THR A C 1
ATOM 976 O O . THR A 1 126 ? 0.207 1.986 19.183 1.00 93.38 126 THR A O 1
ATOM 979 N N . GLN A 1 127 ? -0.408 -0.140 19.607 1.00 93.19 127 GLN A N 1
ATOM 980 C CA . GLN A 1 127 ? -1.669 0.194 20.256 1.00 93.19 127 GLN A CA 1
ATOM 981 C C . GLN A 1 127 ? -1.446 1.086 21.490 1.00 93.19 127 GLN A C 1
ATOM 983 O O . GLN A 1 127 ? -2.125 2.097 21.644 1.00 93.19 127 GLN A O 1
ATOM 988 N N . ASP A 1 128 ? -0.446 0.762 22.313 1.00 93.50 128 ASP A N 1
ATOM 989 C CA . ASP A 1 128 ? -0.112 1.528 23.517 1.00 93.50 128 ASP A CA 1
ATOM 990 C C . ASP A 1 128 ? 0.403 2.927 23.186 1.00 93.50 128 ASP A C 1
ATOM 992 O O . ASP A 1 128 ? -0.001 3.904 23.817 1.00 93.50 128 ASP A O 1
ATOM 996 N N . ASN A 1 129 ? 1.243 3.050 22.153 1.00 93.75 129 ASN A N 1
ATOM 997 C CA . ASN A 1 129 ? 1.725 4.353 21.716 1.00 93.75 129 ASN A CA 1
ATOM 998 C C . ASN A 1 129 ? 0.574 5.237 21.206 1.00 93.75 129 ASN A C 1
ATOM 1000 O O . ASN A 1 129 ? 0.560 6.429 21.494 1.00 93.75 129 ASN A O 1
ATOM 1004 N N . LEU A 1 130 ? -0.427 4.671 20.520 1.00 94.56 130 LEU A N 1
ATOM 1005 C CA . LEU A 1 130 ? -1.616 5.430 20.110 1.00 94.56 130 LEU A CA 1
ATOM 1006 C C . LEU A 1 130 ? -2.415 5.968 21.296 1.00 94.56 130 LEU A C 1
ATOM 1008 O O . LEU A 1 130 ? -2.835 7.122 21.267 1.00 94.56 130 LEU A O 1
ATOM 1012 N N . ILE A 1 131 ? -2.593 5.164 22.345 1.00 94.88 131 ILE A N 1
ATOM 1013 C CA . ILE A 1 131 ? -3.280 5.599 23.570 1.00 94.88 131 ILE A CA 1
ATOM 1014 C C . ILE A 1 131 ? -2.485 6.720 24.249 1.00 94.88 131 ILE A C 1
ATOM 1016 O O . ILE A 1 131 ? -3.065 7.699 24.713 1.00 94.88 131 ILE A O 1
ATOM 1020 N N . GLN A 1 132 ? -1.155 6.608 24.291 1.00 95.94 132 GLN A N 1
ATOM 1021 C CA . GLN A 1 132 ? -0.288 7.658 24.833 1.00 95.94 132 GLN A CA 1
ATOM 1022 C C . GLN A 1 132 ? -0.386 8.955 24.022 1.00 95.94 132 GLN A C 1
ATOM 1024 O O . GLN A 1 132 ? -0.484 10.027 24.615 1.00 95.94 132 GLN A O 1
ATOM 1029 N N . ILE A 1 133 ? -0.419 8.866 22.687 1.00 96.44 133 ILE A N 1
ATOM 1030 C CA . ILE A 1 133 ? -0.637 10.020 21.803 1.00 96.44 133 ILE A CA 1
ATOM 1031 C C . ILE A 1 133 ? -1.985 10.673 22.098 1.00 96.44 133 ILE A C 1
ATOM 1033 O O . ILE A 1 133 ? -2.035 11.887 22.275 1.00 96.44 133 ILE A O 1
ATOM 1037 N N . GLN A 1 134 ? -3.063 9.888 22.178 1.00 97.25 134 GLN A N 1
ATOM 1038 C CA . GLN A 1 134 ? -4.396 10.404 22.485 1.00 97.25 134 GLN A CA 1
ATOM 1039 C C . GLN A 1 134 ? -4.393 11.162 23.818 1.00 97.25 134 GLN A C 1
ATOM 1041 O O . GLN A 1 134 ? -4.761 12.333 23.847 1.00 97.25 134 GLN A O 1
ATOM 1046 N N . ARG A 1 135 ? -3.893 10.532 24.889 1.00 97.44 135 ARG A N 1
ATOM 1047 C CA . ARG A 1 135 ? -3.800 11.148 26.221 1.00 97.44 135 ARG A CA 1
ATOM 1048 C C . ARG A 1 135 ? -2.985 12.434 26.196 1.00 97.44 135 ARG A C 1
ATOM 1050 O O . ARG A 1 135 ? -3.409 13.433 26.759 1.00 97.44 135 ARG A O 1
ATOM 1057 N N . HIS A 1 136 ? -1.834 12.434 25.525 1.00 97.50 136 HIS A N 1
ATOM 1058 C CA . HIS A 1 136 ? -1.015 13.636 25.395 1.00 97.50 136 HIS A CA 1
ATOM 1059 C C . HIS A 1 136 ? -1.783 14.768 24.701 1.00 97.50 136 HIS A C 1
ATOM 1061 O O . HIS A 1 136 ? -1.834 15.877 25.228 1.00 97.50 136 HIS A O 1
ATOM 1067 N N . LEU A 1 137 ? -2.440 14.488 23.573 1.00 97.62 137 LEU A N 1
ATOM 1068 C CA . LEU A 1 137 ? -3.233 15.481 22.845 1.00 97.62 137 LEU A CA 1
ATOM 1069 C C . LEU A 1 137 ? -4.410 16.029 23.674 1.00 97.62 137 LEU A C 1
ATOM 1071 O O . LEU A 1 137 ? -4.745 17.206 23.534 1.00 97.62 137 LEU A O 1
ATOM 1075 N N . GLU A 1 138 ? -5.009 15.216 24.549 1.00 97.12 138 GLU A N 1
ATOM 1076 C CA . GLU A 1 138 ? -6.065 15.639 25.484 1.00 97.12 138 GLU A CA 1
ATOM 1077 C C . GLU A 1 138 ? -5.554 16.612 26.555 1.00 97.12 138 GLU A C 1
ATOM 1079 O O . GLU A 1 138 ? -6.305 17.488 26.981 1.00 97.12 138 GLU A O 1
ATOM 1084 N N . THR A 1 139 ? -4.280 16.513 26.960 1.00 97.75 139 THR A N 1
ATOM 1085 C CA . THR A 1 139 ? -3.685 17.446 27.938 1.00 97.75 139 THR A CA 1
ATOM 1086 C C . THR A 1 139 ? -3.404 18.841 27.374 1.00 97.75 139 THR A C 1
ATOM 1088 O O . THR A 1 139 ? -3.237 19.788 28.142 1.00 97.75 139 THR A O 1
ATOM 1091 N N . LEU A 1 140 ? -3.360 18.998 26.047 1.00 97.25 140 LEU A N 1
ATOM 1092 C CA . LEU A 1 140 ? -3.049 20.273 25.401 1.00 97.25 140 LEU A CA 1
ATOM 1093 C C . LEU A 1 140 ? -4.276 21.192 25.404 1.00 97.25 140 LEU A C 1
ATOM 1095 O O . LEU A 1 140 ? -5.274 20.921 24.728 1.00 97.25 140 LEU A O 1
ATOM 1099 N N . LEU A 1 141 ? -4.189 22.301 26.141 1.00 94.25 141 LEU A N 1
ATOM 1100 C CA . LEU A 1 141 ? -5.285 23.265 26.297 1.00 94.25 141 LEU A CA 1
ATOM 1101 C C . LEU A 1 141 ? -5.366 24.250 25.126 1.00 94.25 141 LEU A C 1
ATOM 1103 O O . LEU A 1 141 ? -6.460 24.596 24.677 1.00 94.25 141 LEU A O 1
ATOM 1107 N N . SER A 1 142 ? -4.216 24.690 24.607 1.00 96.75 142 SER A N 1
ATOM 1108 C CA . SER A 1 142 ? -4.165 25.626 23.486 1.00 96.75 142 SER A CA 1
ATOM 1109 C C . SER A 1 142 ? -4.482 24.928 22.170 1.00 96.75 142 SER A C 1
ATOM 1111 O O . SER A 1 142 ? -3.892 23.904 21.818 1.00 96.75 142 SER A O 1
ATOM 1113 N N . ARG A 1 143 ? -5.364 25.545 21.379 1.00 95.06 143 ARG A N 1
ATOM 1114 C CA . ARG A 1 143 ? -5.663 25.094 20.016 1.00 95.06 143 ARG A CA 1
ATOM 1115 C C . ARG A 1 143 ? -4.404 25.041 19.146 1.00 95.06 143 ARG A C 1
ATOM 1117 O O . ARG A 1 143 ? -4.225 24.076 18.413 1.00 95.06 143 ARG A O 1
ATOM 1124 N N . LYS A 1 144 ? -3.539 26.056 19.245 1.00 96.25 144 LYS A N 1
ATOM 1125 C CA . LYS A 1 144 ? -2.315 26.146 18.438 1.00 96.25 144 LYS A CA 1
ATOM 1126 C C . LYS A 1 144 ? -1.342 25.017 18.780 1.00 96.25 144 LYS A C 1
ATOM 1128 O O . LYS A 1 144 ? -0.881 24.322 17.883 1.00 96.25 144 LYS A O 1
ATOM 1133 N N . GLU A 1 145 ? -1.087 24.805 20.072 1.00 96.12 145 GLU A N 1
ATOM 1134 C CA . GLU A 1 145 ? -0.197 23.732 20.542 1.00 96.12 145 GLU A CA 1
ATOM 1135 C C . GLU A 1 145 ? -0.725 22.360 20.119 1.00 96.12 145 GLU A C 1
ATOM 1137 O O . GLU A 1 145 ? 0.037 21.511 19.657 1.00 96.12 145 GLU A O 1
ATOM 1142 N N . ARG A 1 146 ? -2.047 22.156 20.202 1.00 96.94 146 ARG A N 1
ATOM 1143 C CA . ARG A 1 146 ? -2.683 20.926 19.732 1.00 96.94 146 ARG A CA 1
ATOM 1144 C C . ARG A 1 146 ? -2.503 20.733 18.230 1.00 96.94 146 ARG A C 1
ATOM 1146 O O . ARG A 1 146 ? -2.095 19.656 17.822 1.00 96.94 146 ARG A O 1
ATOM 1153 N N . GLU A 1 147 ? -2.772 21.740 17.403 1.00 96.06 147 GLU A N 1
ATOM 1154 C CA . GLU A 1 147 ? -2.622 21.637 15.942 1.00 96.06 147 GLU A CA 1
ATOM 1155 C C . GLU A 1 147 ? -1.175 21.299 15.527 1.00 96.06 147 GLU A C 1
ATOM 1157 O O . GLU A 1 147 ? -0.966 20.466 14.636 1.00 96.06 147 GLU A O 1
ATOM 1162 N N . GLU A 1 148 ? -0.182 21.887 16.202 1.00 94.75 148 GLU A N 1
ATOM 1163 C CA . GLU A 1 148 ? 1.243 21.588 16.009 1.00 94.75 148 GLU A CA 1
ATOM 1164 C C . GLU A 1 148 ? 1.587 20.151 16.436 1.00 94.75 148 GLU A C 1
ATOM 1166 O O . GLU A 1 148 ? 2.187 19.400 15.657 1.00 94.75 148 GLU A O 1
ATOM 1171 N N . ALA A 1 149 ? 1.146 19.730 17.625 1.00 95.44 149 ALA A N 1
ATOM 1172 C CA . ALA A 1 149 ? 1.354 18.374 18.127 1.00 95.44 149 ALA A CA 1
ATOM 1173 C C . ALA A 1 149 ? 0.670 17.324 17.242 1.00 95.44 149 ALA A C 1
ATOM 1175 O O . ALA A 1 149 ? 1.274 16.313 16.897 1.00 95.44 149 ALA A O 1
ATOM 1176 N N . GLU A 1 150 ? -0.558 17.573 16.795 1.00 96.69 150 GLU A N 1
ATOM 1177 C CA . GLU A 1 150 ? -1.278 16.709 15.864 1.00 96.69 150 GLU A CA 1
ATOM 1178 C C . GLU A 1 150 ? -0.533 16.555 14.528 1.00 96.69 150 GLU A C 1
ATOM 1180 O O . GLU A 1 150 ? -0.491 15.461 13.960 1.00 96.69 150 GLU A O 1
ATOM 1185 N N . LYS A 1 151 ? 0.063 17.637 14.005 1.00 94.31 151 LYS A N 1
ATOM 1186 C CA . LYS A 1 151 ? 0.856 17.606 12.764 1.00 94.31 151 LYS A CA 1
ATOM 1187 C C . LYS A 1 151 ? 2.129 16.773 12.928 1.00 94.31 151 LYS A C 1
ATOM 1189 O O . LYS A 1 151 ? 2.474 16.014 12.020 1.00 94.31 151 LYS A O 1
ATOM 1194 N N . LEU A 1 152 ? 2.805 16.897 14.069 1.00 92.81 152 LEU A N 1
ATOM 1195 C CA . LEU A 1 152 ? 4.012 16.134 14.390 1.00 92.81 152 LEU A CA 1
ATOM 1196 C C . LEU A 1 152 ? 3.698 14.651 14.651 1.00 92.81 152 LEU A C 1
ATOM 1198 O O . LEU A 1 152 ? 4.342 13.762 14.095 1.00 92.81 152 LEU A O 1
ATOM 1202 N N . LEU A 1 153 ? 2.681 14.381 15.470 1.00 94.19 153 LEU A N 1
ATOM 1203 C CA . LEU A 1 153 ? 2.288 13.037 15.895 1.00 94.19 153 LEU A CA 1
ATOM 1204 C C . LEU A 1 153 ? 1.456 12.297 14.845 1.00 94.19 153 LEU A C 1
ATOM 1206 O O . LEU A 1 153 ? 1.369 11.077 14.916 1.00 94.19 153 LEU A O 1
ATOM 1210 N N . GLY A 1 154 ? 0.886 12.995 13.861 1.00 94.94 154 GLY A N 1
ATOM 1211 C CA . GLY A 1 154 ? 0.189 12.409 12.713 1.00 94.94 154 GLY A CA 1
ATOM 1212 C C . GLY A 1 154 ? -1.276 12.036 12.935 1.00 94.94 154 GLY A C 1
ATOM 1213 O O . GLY A 1 154 ? -1.844 11.312 12.112 1.00 94.94 154 GLY A O 1
ATOM 1214 N N . TRP A 1 155 ? -1.899 12.539 13.999 1.00 97.00 155 TRP A N 1
ATOM 1215 C CA . TRP A 1 155 ? -3.248 12.157 14.422 1.00 97.00 155 TRP A CA 1
ATOM 1216 C C . TRP A 1 155 ? -4.099 13.378 14.732 1.00 97.00 155 TRP A C 1
ATOM 1218 O O . TRP A 1 155 ? -3.606 14.330 15.320 1.00 97.00 155 TRP A O 1
ATOM 1228 N N . HIS A 1 156 ? -5.370 13.340 14.339 1.00 96.31 156 HIS A N 1
ATOM 1229 C CA . HIS A 1 156 ? -6.369 14.331 14.723 1.00 96.31 156 HIS A CA 1
ATOM 1230 C C . HIS A 1 156 ? -7.113 13.840 15.965 1.00 96.31 156 HIS A C 1
ATOM 1232 O O . HIS A 1 156 ? -7.778 12.803 15.894 1.00 96.31 156 HIS A O 1
ATOM 1238 N N . LEU A 1 157 ? -7.056 14.579 17.076 1.00 97.00 157 LEU A N 1
ATOM 1239 C CA . LEU A 1 157 ? -7.539 14.126 18.385 1.00 97.00 157 LEU A CA 1
ATOM 1240 C C . LEU A 1 157 ? -8.991 13.647 18.322 1.00 97.00 157 LEU A C 1
ATOM 1242 O O . LEU A 1 157 ? -9.277 12.492 18.615 1.00 97.00 157 LEU A O 1
ATOM 1246 N N . HIS A 1 158 ? -9.911 14.499 17.866 1.00 95.81 158 HIS A N 1
ATOM 1247 C CA . HIS A 1 158 ? -11.339 14.162 17.894 1.00 95.81 158 HIS A CA 1
ATOM 1248 C C . HIS A 1 158 ? -11.706 12.978 16.987 1.00 95.81 158 HIS A C 1
ATOM 1250 O O . HIS A 1 158 ? -12.619 12.219 17.306 1.00 95.81 158 HIS A O 1
ATOM 1256 N N . ALA A 1 159 ? -10.985 12.796 15.877 1.00 96.19 159 ALA A N 1
ATOM 1257 C CA . ALA A 1 159 ? -11.243 11.710 14.939 1.00 96.19 159 ALA A CA 1
ATOM 1258 C C . ALA A 1 159 ? -10.626 10.403 15.448 1.00 96.19 159 ALA A C 1
ATOM 1260 O O . ALA A 1 159 ? -11.271 9.363 15.361 1.00 96.19 159 ALA A O 1
ATOM 1261 N N . LEU A 1 160 ? -9.425 10.468 16.041 1.00 96.94 160 LEU A N 1
ATOM 1262 C CA . LEU A 1 160 ? -8.788 9.345 16.723 1.00 96.94 160 LEU A CA 1
ATOM 1263 C C . LEU A 1 160 ? -9.659 8.858 17.885 1.00 96.94 160 LEU A C 1
ATOM 1265 O O . LEU A 1 160 ? -9.963 7.669 17.923 1.00 96.94 160 LEU A O 1
ATOM 1269 N N . SER A 1 161 ? -10.134 9.764 18.751 1.00 96.75 161 SER A N 1
ATOM 1270 C CA . SER A 1 161 ? -11.031 9.460 19.881 1.00 96.75 161 SER A CA 1
ATOM 1271 C C . SER A 1 161 ? -12.334 8.781 19.453 1.00 96.75 161 SER A C 1
ATOM 1273 O O . SER A 1 161 ? -12.878 7.951 20.177 1.00 96.75 161 SER A O 1
ATOM 1275 N N . ALA A 1 162 ? -12.824 9.108 18.257 1.00 96.44 162 ALA A N 1
ATOM 1276 C CA . ALA A 1 162 ? -14.011 8.504 17.665 1.00 96.44 162 ALA A CA 1
ATOM 1277 C C . ALA A 1 162 ? -13.731 7.213 16.874 1.00 96.44 162 ALA A C 1
ATOM 1279 O O . ALA A 1 162 ? -14.671 6.558 16.428 1.00 96.44 162 ALA A O 1
ATOM 1280 N N . SER A 1 163 ? -12.464 6.870 16.635 1.00 96.25 163 SER A N 1
ATOM 1281 C CA . SER A 1 163 ? -12.077 5.761 15.762 1.00 96.25 163 SER A CA 1
ATOM 1282 C C . SER A 1 163 ? -12.032 4.428 16.491 1.00 96.25 163 SER A C 1
ATOM 1284 O O . SER A 1 163 ? -11.865 4.366 17.711 1.00 96.25 163 SER A O 1
ATOM 1286 N N . ILE A 1 164 ? -12.073 3.351 15.702 1.00 95.31 164 ILE A N 1
ATOM 1287 C CA . ILE A 1 164 ? -11.915 1.961 16.151 1.00 95.31 164 ILE A CA 1
ATOM 1288 C C . ILE A 1 164 ? -10.615 1.712 16.925 1.00 95.31 164 ILE A C 1
ATOM 1290 O O . ILE A 1 164 ? -10.546 0.769 17.705 1.00 95.31 164 ILE A O 1
ATOM 1294 N N . LEU A 1 165 ? -9.592 2.550 16.727 1.00 95.00 165 LEU A N 1
ATOM 1295 C CA . LEU A 1 165 ? -8.261 2.329 17.281 1.00 95.00 165 LEU A CA 1
ATOM 1296 C C . LEU A 1 165 ? -8.193 2.568 18.785 1.00 95.00 165 LEU A C 1
ATOM 1298 O O . LEU A 1 165 ? -7.273 2.070 19.415 1.00 95.00 165 LEU A O 1
ATOM 1302 N N . VAL A 1 166 ? -9.126 3.308 19.375 1.00 94.06 166 VAL A N 1
ATOM 1303 C CA . VAL A 1 166 ? -9.103 3.618 20.817 1.00 94.06 166 VAL A CA 1
ATOM 1304 C C . VAL A 1 166 ? -10.348 3.126 21.553 1.00 94.06 166 VAL A C 1
ATOM 1306 O O . VAL A 1 166 ? -10.473 3.339 22.754 1.00 94.06 166 VAL A O 1
ATOM 1309 N N . GLN A 1 167 ? -11.248 2.422 20.858 1.00 94.69 167 GLN A N 1
ATOM 1310 C CA . GLN A 1 167 ? -12.410 1.795 21.486 1.00 94.69 167 GLN A CA 1
ATOM 1311 C C . GLN A 1 167 ? -11.981 0.518 22.218 1.00 94.69 167 GLN A C 1
ATOM 1313 O O . GLN A 1 167 ? -11.616 -0.476 21.586 1.00 94.69 167 GLN A O 1
ATOM 1318 N N . GLU A 1 168 ? -12.034 0.537 23.550 1.00 93.81 168 GLU A N 1
ATOM 1319 C CA . GLU A 1 168 ? -11.603 -0.592 24.384 1.00 93.81 168 GLU A CA 1
ATOM 1320 C C . GLU A 1 168 ? -12.414 -1.861 24.095 1.00 93.81 168 GLU A C 1
ATOM 1322 O O . GLU A 1 168 ? -11.854 -2.951 23.983 1.00 93.81 168 GLU A O 1
ATOM 1327 N N . ASP A 1 169 ? -13.723 -1.717 23.878 1.00 95.12 169 ASP A N 1
ATOM 1328 C CA . ASP A 1 169 ? -14.603 -2.838 23.575 1.00 95.12 169 ASP A CA 1
ATOM 1329 C C . ASP A 1 169 ? -14.215 -3.533 22.264 1.00 95.12 169 ASP A C 1
ATOM 1331 O O . ASP A 1 169 ? -14.306 -4.755 22.184 1.00 95.12 169 ASP A O 1
ATOM 1335 N N . LEU A 1 170 ? -13.716 -2.808 21.259 1.00 95.19 170 LEU A N 1
ATOM 1336 C CA . LEU A 1 170 ? -13.355 -3.372 19.952 1.00 95.19 170 LEU A CA 1
ATOM 1337 C C . LEU A 1 170 ? -11.885 -3.807 19.839 1.00 95.19 170 LEU A C 1
ATOM 1339 O O . LEU A 1 170 ? -11.556 -4.549 18.909 1.00 95.19 170 LEU A O 1
ATOM 1343 N N . ARG A 1 171 ? -11.007 -3.411 20.772 1.00 92.38 171 ARG A N 1
ATOM 1344 C CA . ARG A 1 171 ? -9.542 -3.588 20.670 1.00 92.38 171 ARG A CA 1
ATOM 1345 C C . ARG A 1 171 ? -9.113 -5.018 20.339 1.00 92.38 171 ARG A C 1
ATOM 1347 O O . ARG A 1 171 ? -8.242 -5.219 19.497 1.00 92.38 171 ARG A O 1
ATOM 1354 N N . ASN A 1 172 ? -9.716 -6.012 20.988 1.00 92.56 172 ASN A N 1
ATOM 1355 C CA . ASN A 1 172 ? -9.345 -7.419 20.789 1.00 92.56 172 ASN A CA 1
ATOM 1356 C C . ASN A 1 172 ? -9.882 -8.004 19.475 1.00 92.56 172 ASN A C 1
ATOM 1358 O O . ASN A 1 172 ? -9.347 -8.992 18.973 1.00 92.56 172 ASN A O 1
ATOM 1362 N N . TRP A 1 173 ? -10.932 -7.401 18.918 1.00 94.38 173 TRP A N 1
ATOM 1363 C CA . TRP A 1 173 ? -11.601 -7.877 17.711 1.00 94.38 173 TRP A CA 1
ATOM 1364 C C . TRP A 1 173 ? -10.989 -7.281 16.438 1.00 94.38 173 TRP A C 1
ATOM 1366 O O . TRP A 1 173 ? -10.854 -7.980 15.432 1.00 94.38 173 TRP A O 1
ATOM 1376 N N . ILE A 1 174 ? -10.568 -6.014 16.511 1.00 94.38 174 ILE A N 1
ATOM 1377 C CA . ILE A 1 174 ? -9.916 -5.266 15.429 1.00 94.38 174 ILE A CA 1
ATOM 1378 C C . ILE A 1 174 ? -8.745 -4.416 15.963 1.00 94.38 174 ILE A C 1
ATOM 1380 O O . ILE A 1 174 ? -8.824 -3.188 16.022 1.00 94.38 174 ILE A O 1
ATOM 1384 N N . PRO A 1 175 ? -7.627 -5.045 16.371 1.00 93.00 175 PRO A N 1
ATOM 1385 C CA . PRO A 1 175 ? -6.442 -4.303 16.801 1.00 93.00 175 PRO A CA 1
ATOM 1386 C C . PRO A 1 175 ? -5.823 -3.517 15.637 1.00 93.00 175 PRO A C 1
ATOM 1388 O O . PRO A 1 175 ? -6.047 -3.856 14.474 1.00 93.00 175 PRO A O 1
ATOM 1391 N N . LEU A 1 176 ? -4.952 -2.543 15.937 1.00 93.19 176 LEU A N 1
ATOM 1392 C CA . LEU A 1 176 ? -4.191 -1.772 14.935 1.00 93.19 176 LEU A CA 1
ATOM 1393 C C . LEU A 1 176 ? -3.546 -2.651 13.844 1.00 93.19 176 LEU A C 1
ATOM 1395 O O . LEU A 1 176 ? -3.535 -2.288 12.672 1.00 93.19 176 LEU A O 1
ATOM 1399 N N . SER A 1 177 ? -3.037 -3.829 14.216 1.00 90.75 177 SER A N 1
ATOM 1400 C CA . SER A 1 177 ? -2.415 -4.788 13.292 1.00 90.75 177 SER A CA 1
ATOM 1401 C C . SER A 1 177 ? -3.376 -5.398 12.264 1.00 90.75 177 SER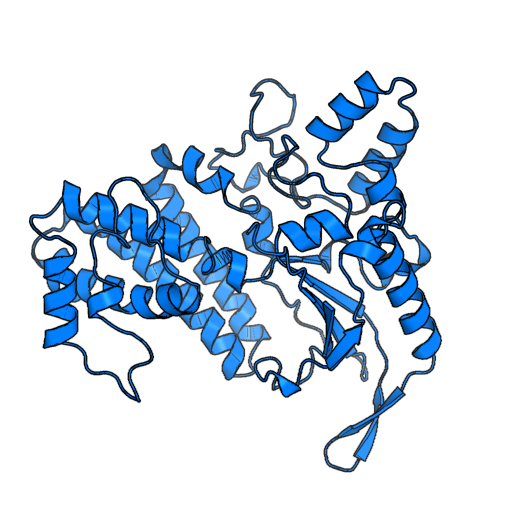 A C 1
ATOM 1403 O O . SER A 1 177 ? -2.917 -6.024 11.310 1.00 90.75 177 SER A O 1
ATOM 1405 N N . SER A 1 178 ? -4.684 -5.217 12.441 1.00 92.69 178 SER A N 1
ATOM 1406 C CA . SER A 1 178 ? -5.730 -5.684 11.527 1.00 92.69 178 SER A CA 1
ATOM 1407 C C . SER A 1 178 ? -6.081 -4.660 10.449 1.00 92.69 178 SER A C 1
ATOM 1409 O O . SER A 1 178 ? -6.863 -4.968 9.553 1.00 92.69 178 SER A O 1
ATOM 1411 N N . LEU A 1 179 ? -5.515 -3.451 10.513 1.00 93.00 179 LEU A N 1
ATOM 1412 C CA . LEU A 1 179 ? -5.648 -2.446 9.465 1.00 93.00 179 LEU A CA 1
ATOM 1413 C C . LEU A 1 179 ? -4.575 -2.677 8.403 1.00 93.00 179 LEU A C 1
ATOM 1415 O O . LEU A 1 179 ? -3.381 -2.751 8.705 1.00 93.00 179 LEU A O 1
ATOM 1419 N N . ARG A 1 180 ? -5.001 -2.778 7.148 1.00 89.00 180 ARG A N 1
ATOM 1420 C CA . ARG A 1 180 ? -4.160 -3.088 5.994 1.00 89.00 180 ARG A CA 1
ATOM 1421 C C . ARG A 1 180 ? -4.430 -2.085 4.881 1.00 89.00 180 ARG A C 1
ATOM 1423 O O . ARG A 1 180 ? -5.580 -1.792 4.567 1.00 89.00 180 ARG A O 1
ATOM 1430 N N . TYR A 1 181 ? -3.372 -1.594 4.253 1.00 88.00 181 TYR A N 1
ATOM 1431 C CA . TYR A 1 181 ? -3.504 -0.930 2.966 1.00 88.00 181 TYR A CA 1
ATOM 1432 C C . TYR A 1 181 ? -3.905 -1.926 1.887 1.00 88.00 181 TYR A C 1
ATOM 1434 O O . TYR A 1 181 ? -3.425 -3.061 1.877 1.00 88.00 181 TYR A O 1
ATOM 1442 N N . ASP A 1 182 ? -4.735 -1.461 0.962 1.00 86.75 182 ASP A N 1
ATOM 1443 C CA . ASP A 1 182 ? -5.055 -2.171 -0.266 1.00 86.75 182 ASP A CA 1
ATOM 1444 C C . ASP A 1 182 ? -3.796 -2.343 -1.145 1.00 86.75 182 ASP A C 1
ATOM 1446 O O . ASP A 1 182 ? -3.259 -1.352 -1.658 1.00 86.75 182 ASP A O 1
ATOM 1450 N N . PRO A 1 183 ? -3.341 -3.590 -1.382 1.00 85.06 183 PRO A N 1
ATOM 1451 C CA . PRO A 1 183 ? -2.185 -3.876 -2.226 1.00 85.06 183 PRO A CA 1
ATOM 1452 C C . PRO A 1 183 ? -2.302 -3.326 -3.647 1.00 85.06 183 PRO A C 1
ATOM 1454 O O . PRO A 1 183 ? -1.289 -2.949 -4.233 1.00 85.06 183 PRO A O 1
ATOM 1457 N N . MET A 1 184 ? -3.515 -3.257 -4.208 1.00 88.19 184 MET A N 1
ATOM 1458 C CA . MET A 1 184 ? -3.716 -2.708 -5.549 1.00 88.19 184 MET A CA 1
ATOM 1459 C C . MET A 1 184 ? -3.296 -1.237 -5.604 1.00 88.19 184 MET A C 1
ATOM 1461 O O . MET A 1 184 ? -2.623 -0.834 -6.548 1.00 88.19 184 MET A O 1
ATOM 1465 N N . HIS A 1 185 ? -3.638 -0.448 -4.585 1.00 86.44 185 HIS A N 1
ATOM 1466 C CA . HIS A 1 185 ? -3.239 0.956 -4.509 1.00 86.44 185 HIS A CA 1
ATOM 1467 C C . HIS A 1 185 ? -1.753 1.110 -4.181 1.00 86.44 185 HIS A C 1
ATOM 1469 O O . HIS A 1 185 ? -1.084 1.961 -4.754 1.00 86.44 185 HIS A O 1
ATOM 1475 N N . CYS A 1 186 ? -1.207 0.257 -3.310 1.00 87.25 186 CYS A N 1
ATOM 1476 C CA . CYS A 1 186 ? 0.216 0.310 -2.977 1.00 87.25 186 CYS A CA 1
ATOM 1477 C C . CYS A 1 186 ? 1.128 -0.038 -4.161 1.00 87.25 186 CYS A C 1
ATOM 1479 O O . CYS A 1 186 ? 2.184 0.573 -4.313 1.00 87.25 186 CYS A O 1
ATOM 1481 N N . PHE A 1 187 ? 0.748 -1.013 -4.988 1.00 90.31 187 PHE A N 1
ATOM 1482 C CA . PHE A 1 187 ? 1.588 -1.469 -6.094 1.00 90.31 187 PHE A CA 1
ATOM 1483 C C . PHE A 1 187 ? 1.208 -0.867 -7.441 1.00 90.31 187 PHE A C 1
ATOM 1485 O O . PHE A 1 187 ? 2.102 -0.464 -8.173 1.00 90.31 187 PHE A O 1
ATOM 1492 N N . LEU A 1 188 ? -0.079 -0.805 -7.787 1.00 91.50 188 LEU A N 1
ATOM 1493 C CA . LEU A 1 188 ? -0.516 -0.561 -9.164 1.00 91.50 188 LEU A CA 1
ATOM 1494 C C . LEU A 1 188 ? -1.109 0.836 -9.381 1.00 91.50 188 LEU A C 1
ATOM 1496 O O . LEU A 1 188 ? -0.718 1.516 -10.321 1.00 91.50 188 LEU A O 1
ATOM 1500 N N . ALA A 1 189 ? -2.045 1.288 -8.542 1.00 88.69 189 ALA A N 1
ATOM 1501 C CA . ALA A 1 189 ? -2.766 2.547 -8.772 1.00 88.69 189 ALA A CA 1
ATOM 1502 C C . ALA A 1 189 ? -1.987 3.758 -8.228 1.00 88.69 189 ALA A C 1
ATOM 1504 O O . ALA A 1 189 ? -2.177 4.151 -7.079 1.00 88.69 189 ALA A O 1
ATOM 1505 N N . ASN A 1 190 ? -1.118 4.351 -9.057 1.00 85.19 190 ASN A N 1
ATOM 1506 C CA . ASN A 1 190 ? -0.115 5.351 -8.638 1.00 85.19 190 ASN A CA 1
ATOM 1507 C C . ASN A 1 190 ? 0.845 4.819 -7.554 1.00 85.19 190 ASN A C 1
ATOM 1509 O O . ASN A 1 190 ? 1.349 5.572 -6.721 1.00 85.19 190 ASN A O 1
ATOM 1513 N N . GLY A 1 191 ? 1.049 3.500 -7.549 1.00 89.12 191 GLY A N 1
ATOM 1514 C CA . GLY A 1 191 ? 1.896 2.800 -6.595 1.00 89.12 191 GLY A CA 1
ATOM 1515 C C . GLY A 1 191 ? 3.332 2.618 -7.085 1.00 89.12 191 GLY A C 1
ATOM 1516 O O . GLY A 1 191 ? 3.816 3.336 -7.960 1.00 89.12 191 GLY A O 1
ATOM 1517 N N . ILE A 1 192 ? 3.996 1.603 -6.535 1.00 90.50 192 ILE A N 1
ATOM 1518 C CA . ILE A 1 192 ? 5.401 1.274 -6.828 1.00 90.50 192 ILE A CA 1
ATOM 1519 C C . ILE A 1 192 ? 5.631 0.960 -8.312 1.00 90.50 192 ILE A C 1
ATOM 1521 O O . ILE A 1 192 ? 6.616 1.418 -8.881 1.00 90.50 192 ILE A O 1
ATOM 1525 N N . VAL A 1 193 ? 4.730 0.210 -8.955 1.00 95.94 193 VAL A N 1
ATOM 1526 C CA . VAL A 1 193 ? 4.893 -0.215 -10.355 1.00 95.94 193 VAL A CA 1
ATOM 1527 C C . VAL A 1 193 ? 4.943 0.992 -11.299 1.00 95.94 193 VAL A C 1
ATOM 1529 O O . VAL A 1 193 ? 5.943 1.123 -12.000 1.00 95.94 193 VAL A O 1
ATOM 1532 N N . PRO A 1 194 ? 3.963 1.919 -11.312 1.00 95.69 194 PRO A N 1
ATOM 1533 C CA . PRO A 1 194 ? 4.068 3.137 -12.115 1.00 95.69 194 PRO A CA 1
ATOM 1534 C C . PRO A 1 194 ? 5.336 3.969 -11.882 1.00 95.69 194 PRO A C 1
ATOM 1536 O O . PRO A 1 194 ? 5.919 4.476 -12.843 1.00 95.69 194 PRO A O 1
ATOM 1539 N N . GLN A 1 195 ? 5.762 4.107 -10.623 1.00 92.81 195 GLN A N 1
ATOM 1540 C CA . GLN A 1 195 ? 6.951 4.882 -10.251 1.00 92.81 195 GLN A CA 1
ATOM 1541 C C . GLN A 1 195 ? 8.225 4.242 -10.810 1.00 92.81 195 GLN A C 1
ATOM 1543 O O . GLN A 1 195 ? 9.031 4.904 -11.462 1.00 92.81 195 GLN A O 1
ATOM 1548 N N . GLU A 1 196 ? 8.392 2.934 -10.616 1.00 95.00 196 GLU A N 1
ATOM 1549 C CA . GLU A 1 196 ? 9.571 2.213 -11.092 1.00 95.00 196 GLU A CA 1
ATOM 1550 C C . GLU A 1 196 ? 9.605 2.093 -12.619 1.00 95.00 196 GLU A C 1
ATOM 1552 O O . GLU A 1 196 ? 10.675 2.208 -13.211 1.00 95.00 196 GLU A O 1
ATOM 1557 N N . LEU A 1 197 ? 8.445 1.971 -13.275 1.00 97.44 197 LEU A N 1
ATOM 1558 C CA . LEU A 1 197 ? 8.347 2.077 -14.734 1.00 97.44 197 LEU A CA 1
ATOM 1559 C C . LEU A 1 197 ? 8.821 3.453 -15.230 1.00 97.44 197 LEU A C 1
ATOM 1561 O O . LEU A 1 197 ? 9.537 3.527 -16.227 1.00 97.44 197 LEU A O 1
ATOM 1565 N N . GLY A 1 198 ? 8.475 4.536 -14.527 1.00 96.00 198 GLY A N 1
ATOM 1566 C CA . GLY A 1 198 ? 8.970 5.883 -14.829 1.00 96.00 198 GLY A CA 1
ATOM 1567 C C . GLY A 1 198 ? 10.488 6.010 -14.660 1.00 96.00 198 GLY A C 1
ATOM 1568 O O . GLY A 1 198 ? 11.174 6.529 -15.541 1.00 96.00 198 GLY A O 1
ATOM 1569 N N . LEU A 1 199 ? 11.037 5.475 -13.565 1.00 94.12 199 LEU A N 1
ATOM 1570 C CA . LEU A 1 199 ? 12.485 5.440 -13.322 1.00 94.12 199 LEU A CA 1
ATOM 1571 C C . LEU A 1 199 ? 13.237 4.629 -14.384 1.00 94.12 199 LEU A C 1
ATOM 1573 O O . LEU A 1 199 ? 14.264 5.083 -14.893 1.00 94.12 199 LEU A O 1
ATOM 1577 N N . TRP A 1 200 ? 12.708 3.461 -14.748 1.00 97.12 200 TRP A N 1
ATOM 1578 C CA . TRP A 1 200 ? 13.237 2.638 -15.830 1.00 97.12 200 TRP A CA 1
ATOM 1579 C C . TRP A 1 200 ? 13.199 3.384 -17.168 1.00 97.12 200 TRP A C 1
ATOM 1581 O O . TRP A 1 200 ? 14.176 3.355 -17.911 1.00 97.12 200 TRP A O 1
ATOM 1591 N N . TYR A 1 201 ? 12.118 4.112 -17.458 1.00 98.06 201 TYR A N 1
ATOM 1592 C CA . TYR A 1 201 ? 12.000 4.884 -18.694 1.00 98.06 201 TYR A CA 1
ATOM 1593 C C . TYR A 1 201 ? 12.992 6.050 -18.758 1.00 98.06 201 TYR A C 1
ATOM 1595 O O . TYR A 1 201 ? 13.600 6.278 -19.801 1.00 98.06 201 TYR A O 1
ATOM 1603 N N . ASN A 1 202 ? 13.230 6.747 -17.644 1.00 96.00 202 ASN A N 1
ATOM 1604 C CA . ASN A 1 202 ? 14.283 7.766 -17.580 1.00 96.00 202 ASN A CA 1
ATOM 1605 C C . ASN A 1 202 ? 15.642 7.161 -17.929 1.00 96.00 202 ASN A C 1
ATOM 1607 O O . ASN A 1 202 ? 16.374 7.695 -18.756 1.00 96.00 202 ASN A O 1
ATOM 1611 N N . ALA A 1 203 ? 15.940 6.000 -17.350 1.00 96.12 203 ALA A N 1
ATOM 1612 C CA . ALA A 1 203 ? 17.175 5.290 -17.624 1.00 96.12 203 ALA A CA 1
ATOM 1613 C C . ALA A 1 203 ? 17.292 4.820 -19.072 1.00 96.12 203 ALA A C 1
ATOM 1615 O O . ALA A 1 203 ? 18.375 4.921 -19.640 1.00 96.12 203 ALA A O 1
ATOM 1616 N N . LEU A 1 204 ? 16.197 4.339 -19.665 1.00 97.69 204 LEU A N 1
ATOM 1617 C CA . LEU A 1 204 ? 16.143 3.960 -21.073 1.00 97.69 204 LEU A CA 1
ATOM 1618 C C . LEU A 1 204 ? 16.578 5.137 -21.953 1.00 97.69 204 LEU A C 1
ATOM 1620 O O . LEU A 1 204 ? 17.487 4.980 -22.765 1.00 97.69 204 LEU A O 1
ATOM 1624 N N . LEU A 1 205 ? 15.988 6.316 -21.736 1.00 97.62 205 LEU A N 1
ATOM 1625 C CA . LEU A 1 205 ? 16.302 7.523 -22.504 1.00 97.62 205 LEU A CA 1
ATOM 1626 C C . LEU A 1 205 ? 17.728 8.036 -22.263 1.00 97.62 205 LEU A C 1
ATOM 1628 O O . LEU A 1 205 ? 18.346 8.573 -23.177 1.00 97.62 205 LEU A O 1
ATOM 1632 N N . ASP A 1 206 ? 18.243 7.906 -21.040 1.00 96.56 206 ASP A N 1
ATOM 1633 C CA . ASP A 1 206 ? 19.555 8.451 -20.672 1.00 96.56 206 ASP A CA 1
ATOM 1634 C C . ASP A 1 206 ? 20.721 7.519 -21.037 1.00 96.56 206 ASP A C 1
ATOM 1636 O O . ASP A 1 206 ? 21.847 7.982 -21.223 1.00 96.56 206 ASP A O 1
ATOM 1640 N N . LYS A 1 207 ? 20.486 6.204 -21.097 1.00 96.81 207 LYS A N 1
ATOM 1641 C CA . LYS A 1 207 ? 21.545 5.185 -21.221 1.00 96.81 207 LYS A CA 1
ATOM 1642 C C . LYS A 1 207 ? 21.506 4.397 -22.524 1.00 96.81 207 LYS A C 1
ATOM 1644 O O . LYS A 1 207 ? 22.391 3.573 -22.749 1.00 96.81 207 LYS A O 1
ATOM 1649 N N . THR A 1 208 ? 20.489 4.600 -23.354 1.00 97.69 208 THR A N 1
ATOM 1650 C CA . THR A 1 208 ? 20.309 3.859 -24.606 1.00 97.69 208 THR A CA 1
ATOM 1651 C C . THR A 1 208 ? 19.885 4.802 -25.729 1.00 97.69 208 THR A C 1
ATOM 1653 O O . THR A 1 208 ? 19.536 5.954 -25.491 1.00 97.69 208 THR A O 1
ATOM 1656 N N . SER A 1 209 ? 19.899 4.310 -26.966 1.00 96.31 209 SER A N 1
ATOM 1657 C CA . SER A 1 209 ? 19.292 4.996 -28.115 1.00 96.31 209 SER A CA 1
ATOM 1658 C C . SER A 1 209 ? 17.804 4.662 -28.299 1.00 96.31 209 SER A C 1
ATOM 1660 O O . SER A 1 209 ? 17.193 5.105 -29.271 1.00 96.31 209 SER A O 1
ATOM 1662 N N . CYS A 1 210 ? 17.227 3.856 -27.404 1.00 97.31 210 CYS A N 1
ATOM 1663 C CA . CYS A 1 210 ? 15.839 3.423 -27.476 1.00 97.31 210 CYS A CA 1
ATOM 1664 C C . CYS A 1 210 ? 14.896 4.447 -26.837 1.00 97.31 210 CYS A C 1
ATOM 1666 O O . CYS A 1 210 ? 15.235 5.167 -25.901 1.00 97.31 210 CYS A O 1
ATOM 1668 N N . ASP A 1 211 ? 13.660 4.438 -27.314 1.00 96.62 211 ASP A N 1
ATOM 1669 C CA . ASP A 1 211 ? 12.562 5.265 -26.834 1.00 96.62 211 ASP A CA 1
ATOM 1670 C C . ASP A 1 211 ? 11.272 4.442 -26.714 1.00 96.62 211 ASP A C 1
ATOM 1672 O O . ASP A 1 211 ? 11.246 3.227 -26.946 1.00 96.62 211 ASP A O 1
ATOM 1676 N N . ILE A 1 212 ? 10.168 5.102 -26.359 1.00 97.06 212 ILE A N 1
ATOM 1677 C CA . ILE A 1 212 ? 8.891 4.407 -26.195 1.00 97.06 212 ILE A CA 1
ATOM 1678 C C . ILE A 1 212 ? 8.343 3.833 -27.510 1.00 97.06 212 ILE A C 1
ATOM 1680 O O . ILE A 1 212 ? 7.640 2.822 -27.495 1.00 97.06 212 ILE A O 1
ATOM 1684 N N . ASP A 1 213 ? 8.687 4.425 -28.654 1.00 97.38 213 ASP A N 1
ATOM 1685 C CA . ASP A 1 213 ? 8.296 3.913 -29.967 1.00 97.38 213 ASP A CA 1
ATOM 1686 C C . ASP A 1 213 ? 9.054 2.636 -30.336 1.00 97.38 213 ASP A C 1
ATOM 1688 O O . ASP A 1 213 ? 8.510 1.743 -30.991 1.00 97.38 213 ASP A O 1
ATOM 1692 N N . THR A 1 214 ? 10.292 2.503 -29.876 1.00 97.50 214 THR A N 1
ATOM 1693 C CA . THR A 1 214 ? 11.075 1.270 -29.991 1.00 97.50 214 THR A CA 1
ATOM 1694 C C . THR A 1 214 ? 10.444 0.145 -29.178 1.00 97.50 214 THR A C 1
ATOM 1696 O O . THR A 1 214 ? 10.225 -0.944 -29.712 1.00 97.50 214 THR A O 1
ATOM 1699 N N . VAL A 1 215 ? 10.033 0.435 -27.942 1.00 97.06 215 VAL A N 1
ATOM 1700 C CA . VAL A 1 215 ? 9.270 -0.501 -27.102 1.00 97.06 215 VAL A CA 1
ATOM 1701 C C . VAL A 1 215 ? 7.953 -0.895 -27.778 1.00 97.06 215 VAL A C 1
ATOM 1703 O O . VAL A 1 215 ? 7.626 -2.077 -27.866 1.00 97.06 215 VAL A O 1
ATOM 1706 N N . ARG A 1 216 ? 7.205 0.081 -28.311 1.00 97.12 216 ARG A N 1
ATOM 1707 C CA . ARG A 1 216 ? 5.941 -0.156 -29.024 1.00 97.12 216 ARG A CA 1
ATOM 1708 C C . ARG A 1 216 ? 6.120 -1.122 -30.193 1.00 97.12 216 ARG A C 1
ATOM 1710 O O . ARG A 1 216 ? 5.332 -2.055 -30.330 1.00 97.12 216 ARG A O 1
ATOM 1717 N N . ARG A 1 217 ? 7.143 -0.907 -31.028 1.00 97.00 217 ARG A N 1
ATOM 1718 C CA . ARG A 1 217 ? 7.456 -1.786 -32.167 1.00 97.00 217 ARG A CA 1
ATOM 1719 C C . ARG A 1 217 ? 7.790 -3.199 -31.707 1.00 97.00 217 ARG A C 1
ATOM 1721 O O . ARG A 1 217 ? 7.223 -4.136 -32.257 1.00 97.00 217 ARG A O 1
ATOM 1728 N N . TYR A 1 218 ? 8.625 -3.340 -30.678 1.00 96.81 218 TYR A N 1
ATOM 1729 C CA . TYR A 1 218 ? 8.937 -4.642 -30.087 1.00 96.81 218 TYR A CA 1
ATOM 1730 C C . TYR A 1 218 ? 7.669 -5.378 -29.632 1.00 96.81 218 TYR A C 1
ATOM 1732 O O . TYR A 1 218 ? 7.457 -6.525 -30.014 1.00 96.81 218 TYR A O 1
ATOM 1740 N N . VAL A 1 219 ? 6.780 -4.715 -28.885 1.00 95.00 219 VAL A N 1
ATOM 1741 C CA . VAL A 1 219 ? 5.536 -5.343 -28.411 1.00 95.00 219 VAL A CA 1
ATOM 1742 C C . VAL A 1 219 ? 4.647 -5.762 -29.584 1.00 95.00 219 VAL A C 1
ATOM 1744 O O . VAL A 1 219 ? 4.153 -6.883 -29.597 1.00 95.00 219 VAL A O 1
ATOM 1747 N N . LEU A 1 220 ? 4.470 -4.904 -30.593 1.00 93.62 220 LEU A N 1
ATOM 1748 C CA . LEU A 1 220 ? 3.647 -5.223 -31.768 1.00 93.62 220 LEU A CA 1
ATOM 1749 C C . LEU A 1 220 ? 4.212 -6.368 -32.624 1.00 93.62 220 LEU A C 1
ATOM 1751 O O . LEU A 1 220 ? 3.443 -7.038 -33.307 1.00 93.62 220 LEU A O 1
ATOM 1755 N N . GLN A 1 221 ? 5.531 -6.564 -32.631 1.00 94.75 221 GLN A N 1
ATOM 1756 C CA . GLN A 1 221 ? 6.199 -7.576 -33.455 1.00 94.75 221 GLN A CA 1
ATOM 1757 C C . GLN A 1 221 ? 6.373 -8.913 -32.733 1.00 94.75 221 GLN A C 1
ATOM 1759 O O . GLN A 1 221 ? 6.234 -9.963 -33.356 1.00 94.75 221 GLN A O 1
ATOM 1764 N N . CYS A 1 222 ? 6.687 -8.878 -31.439 1.00 94.25 222 CYS A N 1
ATOM 1765 C CA . CYS A 1 222 ? 7.106 -10.057 -30.683 1.00 94.25 222 CYS A CA 1
ATOM 1766 C C . CYS A 1 222 ? 6.003 -10.627 -29.784 1.00 94.25 222 CYS A C 1
ATOM 1768 O O . CYS A 1 222 ? 6.123 -11.759 -29.322 1.00 94.25 222 CYS A O 1
ATOM 1770 N N . TRP A 1 223 ? 4.930 -9.872 -29.522 1.00 90.75 223 TRP A N 1
ATOM 1771 C CA . TRP A 1 223 ? 3.879 -10.276 -28.590 1.00 90.75 223 TRP A CA 1
ATOM 1772 C C . TRP A 1 223 ? 2.521 -10.360 -29.274 1.00 90.75 223 TRP A C 1
ATOM 1774 O O . TRP A 1 223 ? 2.137 -9.521 -30.082 1.00 90.75 223 TRP A O 1
ATOM 1784 N N . THR A 1 224 ? 1.756 -11.385 -28.908 1.00 84.94 224 THR A N 1
ATOM 1785 C CA . THR A 1 224 ? 0.369 -11.563 -29.343 1.00 84.94 224 THR A CA 1
ATOM 1786 C C . THR A 1 224 ? -0.517 -11.710 -28.115 1.00 84.94 224 THR A C 1
ATOM 1788 O O . THR A 1 224 ? -0.180 -12.432 -27.176 1.00 84.94 224 THR A O 1
ATOM 1791 N N . ALA A 1 225 ? -1.653 -11.013 -28.103 1.00 81.38 225 ALA A N 1
ATOM 1792 C CA . ALA A 1 225 ? -2.618 -11.130 -27.019 1.00 81.38 225 ALA A CA 1
ATOM 1793 C C . ALA A 1 225 ? -3.219 -12.546 -26.993 1.00 81.38 225 ALA A C 1
ATOM 1795 O O . ALA A 1 225 ? -3.637 -13.075 -28.019 1.00 81.38 225 ALA A O 1
ATOM 1796 N N . SER A 1 226 ? -3.281 -13.159 -25.809 1.00 75.44 226 SER A N 1
ATOM 1797 C CA . SER A 1 226 ? -3.816 -14.518 -25.637 1.00 75.44 226 SER A CA 1
ATOM 1798 C C . SER A 1 226 ? -5.349 -14.591 -25.646 1.00 75.44 226 SER A C 1
ATOM 1800 O O . SER A 1 226 ? -5.910 -15.679 -25.762 1.00 75.44 226 SER A O 1
ATOM 1802 N N . LYS A 1 227 ? -6.033 -13.451 -25.498 1.00 72.81 227 LYS A N 1
ATOM 1803 C CA . LYS A 1 227 ? -7.497 -13.273 -25.530 1.00 72.81 227 LYS A CA 1
ATOM 1804 C C . LYS A 1 227 ? -7.824 -11.937 -26.208 1.00 72.81 227 LYS A C 1
ATOM 1806 O O . LYS A 1 227 ? -6.897 -11.237 -26.616 1.00 72.81 227 LYS A O 1
ATOM 1811 N N . GLU A 1 228 ? -9.111 -11.581 -26.313 1.00 67.06 228 GLU A N 1
ATOM 1812 C CA . GLU A 1 228 ? -9.515 -10.242 -26.770 1.00 67.06 228 GLU A CA 1
ATOM 1813 C C . GLU A 1 228 ? -8.653 -9.163 -26.095 1.00 67.06 228 GLU A C 1
ATOM 1815 O O . GLU A 1 228 ? -8.433 -9.234 -24.879 1.00 67.06 228 GLU A O 1
ATOM 1820 N N . PRO A 1 229 ? -8.102 -8.212 -26.871 1.00 61.88 229 PRO A N 1
ATOM 1821 C CA . PRO A 1 229 ? -7.089 -7.302 -26.372 1.00 61.88 229 PRO A CA 1
ATOM 1822 C C . PRO A 1 229 ? -7.676 -6.411 -25.278 1.00 61.88 229 PRO A C 1
ATOM 1824 O O . PRO A 1 229 ? -8.387 -5.447 -25.541 1.00 61.88 229 PRO A O 1
ATOM 1827 N N . THR A 1 230 ? -7.321 -6.711 -24.029 1.00 67.25 230 THR A N 1
ATOM 1828 C CA . THR A 1 230 ? -7.604 -5.849 -22.874 1.00 67.25 230 THR A CA 1
ATOM 1829 C C . THR A 1 230 ? -6.715 -4.604 -22.863 1.00 67.25 230 THR A C 1
ATOM 1831 O O . THR A 1 230 ? -6.935 -3.696 -22.068 1.00 67.25 230 THR A O 1
ATOM 1834 N N . LEU A 1 231 ? -5.691 -4.575 -23.723 1.00 80.94 231 LEU A N 1
ATOM 1835 C CA . LEU A 1 231 ? -4.650 -3.564 -23.768 1.00 80.94 231 LEU A CA 1
ATOM 1836 C C . LEU A 1 231 ? -4.555 -2.951 -25.170 1.00 80.94 231 LEU A C 1
ATOM 1838 O O . LEU A 1 231 ? -4.153 -3.617 -26.123 1.00 80.94 231 LEU A O 1
ATOM 1842 N N . ASP A 1 232 ? -4.884 -1.666 -25.298 1.00 88.62 232 ASP A N 1
ATOM 1843 C CA . ASP A 1 232 ? -4.676 -0.922 -26.542 1.00 88.62 232 ASP A CA 1
ATOM 1844 C C . ASP A 1 232 ? -3.233 -0.397 -26.595 1.00 88.62 232 ASP A C 1
ATOM 1846 O O . ASP A 1 232 ? -2.906 0.666 -26.056 1.00 88.62 232 ASP A O 1
ATOM 1850 N N . ILE A 1 233 ? -2.359 -1.167 -27.248 1.00 89.69 233 ILE A N 1
ATOM 1851 C CA . ILE A 1 233 ? -0.918 -0.893 -27.377 1.00 89.69 233 ILE A CA 1
ATOM 1852 C C . ILE A 1 233 ? -0.660 0.523 -27.912 1.00 89.69 233 ILE A C 1
ATOM 1854 O O . ILE A 1 233 ? 0.227 1.224 -27.419 1.00 89.69 233 ILE A O 1
ATOM 1858 N N . ASN A 1 234 ? -1.476 0.991 -28.861 1.00 89.25 234 ASN A N 1
ATOM 1859 C CA . ASN A 1 234 ? -1.306 2.308 -29.474 1.00 89.25 234 ASN A CA 1
ATOM 1860 C C . ASN A 1 234 ? -1.665 3.459 -28.529 1.00 89.25 234 ASN A C 1
ATOM 1862 O O . ASN A 1 234 ? -1.150 4.562 -28.696 1.00 89.25 234 ASN A O 1
ATOM 1866 N N . LYS A 1 235 ? -2.520 3.225 -27.530 1.00 92.00 235 LYS A N 1
ATOM 1867 C CA . LYS A 1 235 ? -2.850 4.231 -26.507 1.00 92.00 235 LYS A CA 1
ATOM 1868 C C . LYS A 1 235 ? -1.867 4.232 -25.340 1.00 92.00 235 LYS A C 1
ATOM 1870 O O . LYS A 1 235 ? -1.688 5.268 -24.694 1.00 92.00 235 LYS A O 1
ATOM 1875 N N . ILE A 1 236 ? -1.230 3.096 -25.068 1.00 94.50 236 ILE A N 1
ATOM 1876 C CA . ILE A 1 236 ? -0.364 2.926 -23.897 1.00 94.50 236 ILE A CA 1
ATOM 1877 C C . ILE A 1 236 ? 1.067 3.356 -24.160 1.00 94.50 236 ILE A C 1
ATOM 1879 O O . ILE A 1 236 ? 1.643 4.074 -23.344 1.00 94.50 236 ILE A O 1
ATOM 1883 N N . PHE A 1 237 ? 1.641 2.971 -25.295 1.00 95.88 237 PHE A N 1
ATOM 1884 C CA . PHE A 1 237 ? 3.019 3.320 -25.633 1.00 95.88 237 PHE A CA 1
ATOM 1885 C C . PHE A 1 237 ? 3.068 4.664 -26.359 1.00 95.88 237 PHE A C 1
ATOM 1887 O O . PHE A 1 237 ? 3.423 4.759 -27.529 1.00 95.88 237 PHE A O 1
ATOM 1894 N N . THR A 1 238 ? 2.649 5.711 -25.647 1.00 96.31 238 THR A N 1
ATOM 1895 C CA . THR A 1 238 ? 2.642 7.097 -26.129 1.00 96.31 238 THR A CA 1
ATOM 1896 C C . THR A 1 238 ? 3.458 7.991 -25.204 1.00 96.31 238 THR A C 1
ATOM 1898 O O . THR A 1 238 ? 3.503 7.774 -23.992 1.00 96.31 238 THR A O 1
ATOM 1901 N N . GLN A 1 239 ? 4.009 9.081 -25.741 1.00 94.31 239 GLN A N 1
ATOM 1902 C CA . GLN A 1 239 ? 4.708 10.101 -24.943 1.00 94.31 239 GLN A CA 1
ATOM 1903 C C . GLN A 1 239 ? 3.816 10.751 -23.868 1.00 94.31 239 GLN A C 1
ATOM 1905 O O . GLN A 1 239 ? 4.298 11.306 -22.886 1.00 94.31 239 GLN A O 1
ATOM 1910 N N . LYS A 1 240 ? 2.484 10.687 -24.014 1.00 95.19 240 LYS A N 1
ATOM 1911 C CA . LYS A 1 240 ? 1.556 11.175 -22.983 1.00 95.19 240 LYS A CA 1
ATOM 1912 C C . LYS A 1 240 ? 1.571 10.289 -21.734 1.00 95.19 240 LYS A C 1
ATOM 1914 O O . LYS A 1 240 ? 1.404 10.800 -20.626 1.00 95.19 240 LYS A O 1
ATOM 1919 N N . ARG A 1 241 ? 1.726 8.976 -21.919 1.00 96.06 241 ARG A N 1
ATOM 1920 C CA . ARG A 1 241 ? 1.783 7.980 -20.840 1.00 96.06 241 ARG A CA 1
ATOM 1921 C C . ARG A 1 241 ? 3.192 7.848 -20.258 1.00 96.06 241 ARG A C 1
ATOM 1923 O O . ARG A 1 241 ? 3.316 7.607 -19.060 1.00 96.06 241 ARG A O 1
ATOM 1930 N N . TRP A 1 242 ? 4.209 8.066 -21.090 1.00 97.62 242 TRP A N 1
ATOM 1931 C CA . TRP A 1 242 ? 5.627 7.916 -20.769 1.00 97.62 242 TRP A CA 1
ATOM 1932 C C . TRP A 1 242 ? 6.365 9.241 -20.926 1.00 97.62 242 TRP A C 1
ATOM 1934 O O . TRP A 1 242 ? 6.698 9.661 -22.034 1.00 97.62 242 TRP A O 1
ATOM 1944 N N . GLN A 1 243 ? 6.605 9.909 -19.802 1.00 96.00 243 GLN A N 1
ATOM 1945 C CA . GLN A 1 243 ? 7.247 11.219 -19.758 1.00 96.00 243 GLN A CA 1
ATOM 1946 C C . GLN A 1 243 ? 8.537 11.126 -18.955 1.00 96.00 243 GLN A C 1
ATOM 1948 O O . GLN A 1 243 ? 8.560 10.492 -17.902 1.00 96.00 243 GLN A O 1
ATOM 1953 N N . LYS A 1 244 ? 9.594 11.784 -19.440 1.00 94.69 244 LYS A N 1
ATOM 1954 C CA . LYS A 1 244 ? 10.845 11.901 -18.690 1.00 94.69 244 LYS A CA 1
ATOM 1955 C C . LYS A 1 244 ? 10.576 12.588 -17.343 1.00 94.69 244 LYS A C 1
ATOM 1957 O O . LYS A 1 244 ? 9.770 13.516 -17.277 1.00 94.69 244 LYS A O 1
ATOM 1962 N N . GLU A 1 245 ? 11.224 12.103 -16.288 1.00 92.31 245 GLU A N 1
ATOM 1963 C CA . GLU A 1 245 ? 11.098 12.566 -14.897 1.00 92.31 245 GLU A CA 1
ATOM 1964 C C . GLU A 1 245 ? 9.674 12.460 -14.323 1.00 92.31 245 GLU A C 1
ATOM 1966 O O . GLU A 1 245 ? 9.291 13.197 -13.411 1.00 92.31 245 GLU A O 1
ATOM 1971 N N . ARG A 1 246 ? 8.856 11.546 -14.852 1.00 92.88 246 ARG A N 1
ATOM 1972 C CA . ARG A 1 246 ? 7.503 11.280 -14.356 1.00 92.88 246 ARG A CA 1
ATOM 1973 C C . ARG A 1 246 ? 7.256 9.785 -14.234 1.00 92.88 246 ARG A C 1
ATOM 1975 O O . ARG A 1 246 ? 7.807 8.987 -14.985 1.00 92.88 246 ARG A O 1
ATOM 1982 N N . ASP A 1 247 ? 6.346 9.441 -13.334 1.00 93.94 247 ASP A N 1
ATOM 1983 C CA . ASP A 1 247 ? 5.800 8.092 -13.232 1.00 93.94 247 ASP A CA 1
ATOM 1984 C C . ASP A 1 247 ? 5.014 7.731 -14.498 1.00 93.94 247 ASP A C 1
ATOM 1986 O O . ASP A 1 247 ? 4.438 8.599 -15.172 1.00 93.94 247 ASP A O 1
ATOM 1990 N N . PHE A 1 248 ? 4.934 6.435 -14.791 1.00 96.25 248 PHE A N 1
ATOM 1991 C CA . PHE A 1 248 ? 4.056 5.926 -15.836 1.00 96.25 248 PHE A CA 1
ATOM 1992 C C . PHE A 1 248 ? 2.596 6.287 -15.531 1.00 96.25 248 PHE A C 1
ATOM 1994 O O . PHE A 1 248 ? 2.061 5.978 -14.468 1.00 96.25 248 PHE A O 1
ATOM 2001 N N . ARG A 1 249 ? 1.913 6.935 -16.479 1.00 95.06 249 ARG A N 1
ATOM 2002 C CA . ARG A 1 249 ? 0.551 7.450 -16.267 1.00 95.06 249 ARG A CA 1
ATOM 2003 C C . ARG A 1 249 ? -0.522 6.471 -16.721 1.00 95.06 249 ARG A C 1
ATOM 2005 O O . ARG A 1 249 ? -1.334 6.845 -17.564 1.00 95.06 249 ARG A O 1
ATOM 2012 N N . GLY A 1 250 ? -0.528 5.249 -16.205 1.00 92.50 250 GLY A N 1
ATOM 2013 C CA . GLY A 1 250 ? -1.585 4.265 -16.468 1.00 92.50 250 GLY A CA 1
ATOM 2014 C C . GLY A 1 250 ? -2.497 4.020 -15.269 1.00 92.50 250 GLY A C 1
ATOM 2015 O O . GLY A 1 250 ? -2.166 4.382 -14.139 1.00 92.50 250 GLY A O 1
ATOM 2016 N N . ASP A 1 251 ? -3.649 3.401 -15.511 1.00 92.44 251 ASP A N 1
ATOM 2017 C CA . ASP A 1 251 ? -4.449 2.811 -14.437 1.00 92.44 251 ASP A CA 1
ATOM 2018 C C . ASP A 1 251 ? -3.822 1.505 -13.903 1.00 92.44 251 ASP A C 1
ATOM 2020 O O . ASP A 1 251 ? -2.780 1.041 -14.372 1.00 92.44 251 ASP A O 1
ATOM 2024 N N . ALA A 1 252 ? -4.443 0.909 -12.880 1.00 90.88 252 ALA A N 1
ATOM 2025 C CA . ALA A 1 252 ? -3.914 -0.294 -12.241 1.00 90.88 252 ALA A CA 1
ATOM 2026 C C . ALA A 1 252 ? -3.821 -1.501 -13.194 1.00 90.88 252 ALA A C 1
ATOM 2028 O O . ALA A 1 252 ? -2.873 -2.284 -13.100 1.00 90.88 252 ALA A O 1
ATOM 2029 N N . SER A 1 253 ? -4.788 -1.657 -14.099 1.00 91.31 253 SER A N 1
ATOM 2030 C CA . SER A 1 253 ? -4.832 -2.756 -15.067 1.00 91.31 253 SER A CA 1
ATOM 2031 C C . SER A 1 253 ? -3.778 -2.565 -16.155 1.00 91.31 253 SER A C 1
ATOM 2033 O O . SER A 1 253 ? -3.084 -3.520 -16.519 1.00 91.31 253 SER A O 1
ATOM 2035 N N . GLU A 1 254 ? -3.610 -1.329 -16.631 1.00 93.81 254 GLU A N 1
ATOM 2036 C CA . GLU A 1 254 ? -2.549 -0.946 -17.562 1.00 93.81 254 GLU A CA 1
ATOM 2037 C C . GLU A 1 254 ? -1.168 -1.204 -16.932 1.00 93.81 254 GLU A C 1
ATOM 2039 O O . GLU A 1 254 ? -0.344 -1.892 -17.532 1.00 93.81 254 GLU A O 1
ATOM 2044 N N . ALA A 1 255 ? -0.928 -0.749 -15.695 1.00 94.88 255 ALA A N 1
ATOM 2045 C CA . ALA A 1 255 ? 0.341 -0.957 -14.989 1.00 94.88 255 ALA A CA 1
ATOM 2046 C C . ALA A 1 255 ? 0.676 -2.448 -14.802 1.00 94.88 255 ALA A C 1
ATOM 2048 O O . ALA A 1 255 ? 1.810 -2.867 -15.044 1.00 94.88 255 ALA A O 1
ATOM 2049 N N . LEU A 1 256 ? -0.318 -3.261 -14.424 1.00 93.12 256 LEU A N 1
ATOM 2050 C CA . LEU A 1 256 ? -0.156 -4.708 -14.266 1.00 93.12 256 LEU A CA 1
ATOM 2051 C C . LEU A 1 256 ? 0.205 -5.403 -15.588 1.00 93.12 256 LEU A C 1
ATOM 2053 O O . LEU A 1 256 ? 0.987 -6.350 -15.588 1.00 93.12 256 LEU A O 1
ATOM 2057 N N . SER A 1 257 ? -0.357 -4.931 -16.701 1.00 92.44 257 SER A N 1
ATOM 2058 C CA . SER A 1 257 ? -0.142 -5.520 -18.028 1.00 92.44 257 SER A CA 1
ATOM 2059 C C . SER A 1 257 ? 1.187 -5.097 -18.656 1.00 92.44 257 SER A C 1
ATOM 2061 O O . SER A 1 257 ? 1.804 -5.868 -19.384 1.00 92.44 257 SER A O 1
ATOM 2063 N N . VAL A 1 258 ? 1.640 -3.874 -18.381 1.00 95.44 258 VAL A N 1
ATOM 2064 C CA . VAL A 1 258 ? 2.837 -3.285 -18.998 1.00 95.44 258 VAL A CA 1
ATOM 2065 C C . VAL A 1 258 ? 4.128 -3.747 -18.329 1.00 95.44 258 VAL A C 1
ATOM 2067 O O . VAL A 1 258 ? 5.127 -3.941 -19.018 1.00 95.44 258 VAL A O 1
ATOM 2070 N N . LEU A 1 259 ? 4.119 -3.975 -17.012 1.00 97.31 259 LEU A N 1
ATOM 2071 C CA . LEU A 1 259 ? 5.294 -4.435 -16.265 1.00 97.31 259 LEU A CA 1
ATOM 2072 C C . LEU A 1 259 ? 6.007 -5.656 -16.894 1.00 97.31 259 LEU A C 1
ATOM 2074 O O . LEU A 1 259 ? 7.210 -5.554 -17.140 1.00 97.31 259 LEU A O 1
ATOM 2078 N N . PRO A 1 260 ? 5.330 -6.784 -17.204 1.00 96.69 260 PRO A N 1
ATOM 2079 C CA . PRO A 1 260 ? 5.995 -7.932 -17.822 1.00 96.69 260 PRO A CA 1
ATOM 2080 C C . PRO A 1 260 ? 6.563 -7.626 -19.213 1.00 96.69 260 PRO A C 1
ATOM 2082 O O . PRO A 1 260 ? 7.627 -8.138 -19.550 1.00 96.69 260 PRO A O 1
ATOM 2085 N N . LEU A 1 261 ? 5.912 -6.755 -19.993 1.00 96.75 261 LEU A N 1
ATOM 2086 C CA . LEU A 1 261 ? 6.409 -6.346 -21.310 1.00 96.75 261 LEU A CA 1
ATOM 2087 C C . LEU A 1 261 ? 7.724 -5.566 -21.193 1.00 96.75 261 LEU A C 1
ATOM 2089 O O . LEU A 1 261 ? 8.623 -5.757 -22.008 1.00 96.75 261 LEU A O 1
ATOM 2093 N N . MET A 1 262 ? 7.862 -4.707 -20.175 1.00 98.12 262 MET A N 1
ATOM 2094 C CA . MET A 1 262 ? 9.095 -3.935 -19.965 1.00 98.12 262 MET A CA 1
ATOM 2095 C C . MET A 1 262 ? 10.239 -4.816 -19.479 1.00 98.12 262 MET A C 1
ATOM 2097 O O . MET A 1 262 ? 11.381 -4.611 -19.889 1.00 98.12 262 MET A O 1
ATOM 2101 N N . VAL A 1 263 ? 9.947 -5.818 -18.646 1.00 98.25 263 VAL A N 1
ATOM 2102 C CA . VAL A 1 263 ? 10.946 -6.815 -18.237 1.00 98.25 263 VAL A CA 1
ATOM 2103 C C . VAL A 1 263 ? 11.401 -7.643 -19.438 1.00 98.25 263 VAL A C 1
ATOM 2105 O O . VAL A 1 263 ? 12.602 -7.789 -19.640 1.00 98.25 263 VAL A O 1
ATOM 2108 N N . ALA A 1 264 ? 10.478 -8.113 -20.279 1.00 98.00 264 ALA A N 1
ATOM 2109 C CA . ALA A 1 264 ? 10.836 -8.874 -21.474 1.00 98.00 264 ALA A CA 1
ATOM 2110 C C . ALA A 1 264 ? 11.677 -8.055 -22.463 1.00 98.00 264 ALA A C 1
ATOM 2112 O O . ALA A 1 264 ? 12.763 -8.485 -22.845 1.00 98.00 264 ALA A O 1
ATOM 2113 N N . PHE A 1 265 ? 11.243 -6.832 -22.788 1.00 98.25 265 PHE A N 1
ATOM 2114 C CA . PHE A 1 265 ? 12.018 -5.914 -23.627 1.00 98.25 265 PHE A CA 1
ATOM 2115 C C . PHE A 1 265 ? 13.407 -5.636 -23.037 1.00 98.25 265 PHE A C 1
ATOM 2117 O O . PHE A 1 265 ? 14.405 -5.613 -23.757 1.00 98.25 265 PHE A O 1
ATOM 2124 N N . SER A 1 266 ? 13.487 -5.475 -21.714 1.00 97.81 266 SER A N 1
ATOM 2125 C CA . SER A 1 266 ? 14.760 -5.293 -21.023 1.00 97.81 266 SER A CA 1
ATOM 2126 C C . SER A 1 266 ? 15.697 -6.482 -21.246 1.00 97.81 266 SER A C 1
ATOM 2128 O O . SER A 1 266 ? 16.849 -6.290 -21.622 1.00 97.81 266 SER A O 1
ATOM 2130 N N . CYS A 1 267 ? 15.209 -7.706 -21.052 1.00 96.81 267 CYS A N 1
ATOM 2131 C CA . CYS A 1 267 ? 16.011 -8.918 -21.195 1.00 96.81 267 CYS A CA 1
ATOM 2132 C C . CYS A 1 267 ? 16.421 -9.209 -22.643 1.00 96.81 267 CYS A C 1
ATOM 2134 O O . CYS A 1 267 ? 17.558 -9.606 -22.878 1.00 96.81 267 CYS A O 1
ATOM 2136 N N . GLU A 1 268 ? 15.506 -9.033 -23.593 1.00 97.19 268 GLU A N 1
ATOM 2137 C CA . GLU A 1 268 ? 15.689 -9.477 -24.979 1.00 97.19 268 GLU A CA 1
ATOM 2138 C C . GLU A 1 268 ? 16.363 -8.431 -25.867 1.00 97.19 268 GLU A C 1
ATOM 2140 O O . GLU A 1 268 ? 17.065 -8.798 -26.806 1.00 97.19 268 GLU A O 1
ATOM 2145 N N . VAL A 1 269 ? 16.156 -7.141 -25.585 1.00 97.00 269 VAL A N 1
ATOM 2146 C CA . VAL A 1 269 ? 16.628 -6.043 -26.443 1.00 97.00 269 VAL A CA 1
ATOM 2147 C C . VAL A 1 269 ? 17.660 -5.176 -25.733 1.00 97.00 269 VAL A C 1
ATOM 2149 O O . VAL A 1 269 ? 18.673 -4.818 -26.320 1.00 97.00 269 VAL A O 1
ATOM 2152 N N . ILE A 1 270 ? 17.431 -4.828 -24.465 1.00 97.62 270 ILE A N 1
ATOM 2153 C CA . ILE A 1 270 ? 18.277 -3.838 -23.786 1.00 97.62 270 ILE A CA 1
ATOM 2154 C C . ILE A 1 270 ? 19.561 -4.445 -23.227 1.00 97.62 270 ILE A C 1
ATOM 2156 O O . ILE A 1 270 ? 20.639 -3.921 -23.486 1.00 97.62 270 ILE A O 1
ATOM 2160 N N . LEU A 1 271 ? 19.479 -5.521 -22.445 1.00 96.38 271 LEU A N 1
ATOM 2161 C CA . LEU A 1 271 ? 20.648 -6.086 -21.764 1.00 96.38 271 LEU A CA 1
ATOM 2162 C C . LEU A 1 271 ? 21.761 -6.602 -22.693 1.00 96.38 271 LEU A C 1
ATOM 2164 O O . LEU A 1 271 ? 22.918 -6.447 -22.296 1.00 96.38 271 LEU A O 1
ATOM 2168 N N . PRO A 1 272 ? 21.476 -7.173 -23.883 1.00 96.56 272 PRO A N 1
ATOM 2169 C CA . PRO A 1 272 ? 22.530 -7.596 -24.805 1.00 96.56 272 PRO A CA 1
ATOM 2170 C C . PRO A 1 272 ? 23.445 -6.449 -25.256 1.00 96.56 272 PRO A C 1
ATOM 2172 O O . PRO A 1 272 ? 24.661 -6.627 -25.303 1.00 96.56 272 PRO A O 1
ATOM 2175 N N . ASP A 1 273 ? 22.872 -5.271 -25.518 1.00 96.88 273 ASP A N 1
ATOM 2176 C CA . ASP A 1 273 ? 23.588 -4.148 -26.140 1.00 96.88 273 ASP A CA 1
ATOM 2177 C C . ASP A 1 273 ? 23.935 -3.021 -25.150 1.00 96.88 273 ASP A C 1
ATOM 2179 O O . ASP A 1 273 ? 24.884 -2.262 -25.357 1.00 96.88 273 ASP A O 1
ATOM 2183 N N . PHE A 1 274 ? 23.196 -2.908 -24.042 1.00 97.25 274 PHE A N 1
ATOM 2184 C CA . PHE A 1 274 ? 23.297 -1.805 -23.082 1.00 97.25 274 PHE A CA 1
ATOM 2185 C C . PHE A 1 274 ? 23.472 -2.317 -21.641 1.00 97.25 274 PHE A C 1
ATOM 2187 O O . PHE A 1 274 ? 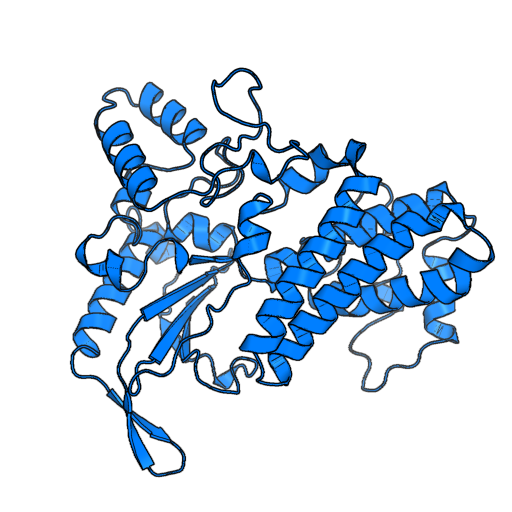22.579 -2.160 -20.800 1.00 97.25 274 PHE A O 1
ATOM 2194 N N . PRO A 1 275 ? 24.649 -2.864 -21.277 1.00 95.31 275 PRO A N 1
ATOM 2195 C CA . PRO A 1 275 ? 24.891 -3.431 -19.944 1.00 95.31 275 PRO A CA 1
ATOM 2196 C C . PRO A 1 275 ? 24.727 -2.416 -18.797 1.00 95.31 275 PRO A C 1
ATOM 2198 O O . PRO A 1 275 ? 24.432 -2.793 -17.664 1.00 95.31 275 PRO A O 1
ATOM 2201 N N . ALA A 1 276 ? 24.830 -1.111 -19.076 1.00 95.31 276 ALA A N 1
ATOM 2202 C CA . ALA A 1 276 ? 24.582 -0.041 -18.103 1.00 95.31 276 ALA A CA 1
ATOM 2203 C C . ALA A 1 276 ? 23.130 0.006 -17.572 1.00 95.31 276 ALA A C 1
ATOM 2205 O O . ALA A 1 276 ? 22.856 0.683 -16.567 1.00 95.31 276 ALA A O 1
ATOM 2206 N N . MET A 1 277 ? 22.201 -0.687 -18.237 1.00 96.44 277 MET A N 1
ATOM 2207 C CA . MET A 1 277 ? 20.810 -0.848 -17.811 1.00 96.44 277 MET A CA 1
ATOM 2208 C C . MET A 1 277 ? 20.605 -2.000 -16.822 1.00 96.44 277 MET A C 1
ATOM 2210 O O . MET A 1 277 ? 19.546 -2.048 -16.194 1.00 96.44 277 MET A O 1
ATOM 2214 N N . LEU A 1 278 ? 21.597 -2.879 -16.623 1.00 96.00 278 LEU A N 1
ATOM 2215 C CA . LEU A 1 278 ? 21.469 -4.082 -15.792 1.00 96.00 278 LEU A CA 1
ATOM 2216 C C . LEU A 1 278 ? 20.838 -3.827 -14.412 1.00 96.00 278 LEU A C 1
ATOM 2218 O O . LEU A 1 278 ? 19.848 -4.490 -14.105 1.00 96.00 278 LEU A O 1
ATOM 2222 N N . PRO A 1 279 ? 21.282 -2.839 -13.611 1.00 94.50 279 PRO A N 1
ATOM 2223 C CA . PRO A 1 279 ? 20.696 -2.623 -12.287 1.00 94.50 279 PRO A CA 1
ATOM 2224 C C . PRO A 1 279 ? 19.204 -2.251 -12.318 1.00 94.50 279 PRO A C 1
ATOM 2226 O O . PRO A 1 279 ? 18.430 -2.718 -11.484 1.00 94.50 279 PRO A O 1
ATOM 2229 N N . HIS A 1 280 ? 18.785 -1.449 -13.306 1.00 94.50 280 HIS A N 1
ATOM 2230 C CA . HIS A 1 280 ? 17.380 -1.068 -13.498 1.00 94.50 280 HIS A CA 1
ATOM 2231 C C . HIS A 1 280 ? 16.532 -2.275 -13.889 1.00 94.50 280 HIS A C 1
ATOM 2233 O O . HIS A 1 280 ? 15.440 -2.471 -13.363 1.00 94.50 280 HIS A O 1
ATOM 2239 N N . CYS A 1 281 ? 17.060 -3.106 -14.789 1.00 96.44 281 CYS A N 1
ATOM 2240 C CA . CYS A 1 281 ? 16.377 -4.299 -15.277 1.00 96.44 281 CYS A CA 1
ATOM 2241 C C . CYS A 1 281 ? 16.236 -5.353 -14.171 1.00 96.44 281 CYS A C 1
ATOM 2243 O O . CYS A 1 281 ? 15.179 -5.967 -14.038 1.00 96.44 281 CYS A O 1
ATOM 2245 N N . GLU A 1 282 ? 17.263 -5.543 -13.338 1.00 96.38 282 GLU A N 1
ATOM 2246 C CA . GLU A 1 282 ? 17.198 -6.457 -12.195 1.00 96.38 282 GLU A CA 1
ATOM 2247 C C . GLU A 1 282 ? 16.192 -6.004 -11.134 1.00 96.38 282 GLU A C 1
ATOM 2249 O O . GLU A 1 282 ? 15.496 -6.841 -10.553 1.00 96.38 282 GLU A O 1
ATOM 2254 N N . CYS A 1 283 ? 16.116 -4.696 -10.867 1.00 95.19 283 CYS A N 1
ATOM 2255 C CA . CYS A 1 283 ? 15.138 -4.135 -9.940 1.00 95.19 283 CYS A CA 1
ATOM 2256 C C . CYS A 1 283 ? 13.710 -4.381 -10.456 1.00 95.19 283 CYS A C 1
ATOM 2258 O O . CYS A 1 283 ? 12.915 -5.016 -9.756 1.00 95.19 283 CYS A O 1
ATOM 2260 N N . LEU A 1 284 ? 13.454 -4.049 -11.728 1.00 96.62 284 LEU A N 1
ATOM 2261 C CA . LEU A 1 284 ? 12.153 -4.238 -12.374 1.00 96.62 284 LEU A CA 1
ATOM 2262 C C . LEU A 1 284 ? 11.748 -5.719 -12.455 1.00 96.62 284 LEU A C 1
ATOM 2264 O O . LEU A 1 284 ? 10.584 -6.071 -12.257 1.00 96.62 284 LEU A O 1
ATOM 2268 N N . THR A 1 285 ? 12.715 -6.611 -12.684 1.00 98.19 285 THR A N 1
ATOM 2269 C CA . THR A 1 285 ? 12.503 -8.068 -12.683 1.00 98.19 285 THR A CA 1
ATOM 2270 C C . THR A 1 285 ? 12.122 -8.576 -11.292 1.00 98.19 285 THR A C 1
ATOM 2272 O O . THR A 1 285 ? 11.209 -9.394 -11.156 1.00 98.19 285 THR A O 1
ATOM 2275 N N . ALA A 1 286 ? 12.778 -8.078 -10.239 1.00 97.50 286 ALA A N 1
ATOM 2276 C CA . ALA A 1 286 ? 12.417 -8.420 -8.865 1.00 97.50 286 ALA A CA 1
ATOM 2277 C C . ALA A 1 286 ? 11.017 -7.903 -8.498 1.00 97.50 286 ALA A C 1
ATOM 2279 O O . ALA A 1 286 ? 10.262 -8.615 -7.828 1.00 97.50 286 ALA A O 1
ATOM 2280 N N . LEU A 1 287 ? 10.636 -6.716 -8.986 1.00 96.50 287 LEU A N 1
ATOM 2281 C CA . LEU A 1 287 ? 9.278 -6.199 -8.834 1.00 96.50 287 LEU A CA 1
ATOM 2282 C C . LEU A 1 287 ? 8.255 -7.092 -9.548 1.00 96.50 287 LEU A C 1
ATOM 2284 O O . LEU A 1 287 ? 7.242 -7.456 -8.951 1.00 96.50 287 LEU A O 1
ATOM 2288 N N . LEU A 1 288 ? 8.525 -7.506 -10.790 1.00 98.12 288 LEU A N 1
ATOM 2289 C CA . LEU A 1 288 ? 7.654 -8.431 -11.520 1.00 98.12 288 LEU A CA 1
ATOM 2290 C C . LEU A 1 288 ? 7.472 -9.749 -10.763 1.00 98.12 288 LEU A C 1
ATOM 2292 O O . LEU A 1 288 ? 6.342 -10.216 -10.635 1.00 98.12 288 LEU A O 1
ATOM 2296 N N . ALA A 1 289 ? 8.541 -10.326 -10.208 1.00 97.44 289 ALA A N 1
ATOM 2297 C CA . ALA A 1 289 ? 8.448 -11.555 -9.420 1.00 97.44 289 ALA A CA 1
ATOM 2298 C C . ALA A 1 289 ? 7.500 -11.396 -8.216 1.00 97.44 289 ALA A C 1
ATOM 2300 O O . ALA A 1 289 ? 6.650 -12.260 -7.975 1.00 97.44 289 ALA A O 1
ATOM 2301 N N . LEU A 1 290 ? 7.588 -10.271 -7.498 1.00 94.94 290 LEU A N 1
ATOM 2302 C CA . LEU A 1 290 ? 6.676 -9.939 -6.400 1.00 94.94 290 LEU A CA 1
ATOM 2303 C C . LEU A 1 290 ? 5.216 -9.828 -6.874 1.00 94.94 290 LEU A C 1
ATOM 2305 O O . LEU A 1 290 ? 4.321 -10.405 -6.250 1.00 94.94 290 LEU A O 1
ATOM 2309 N N . ILE A 1 291 ? 4.966 -9.129 -7.985 1.00 94.81 291 ILE A N 1
ATOM 2310 C CA . ILE A 1 291 ? 3.619 -8.953 -8.553 1.00 94.81 291 ILE A CA 1
ATOM 2311 C C . ILE A 1 291 ? 3.038 -10.281 -9.061 1.00 94.81 291 ILE A C 1
ATOM 2313 O O . ILE A 1 291 ? 1.860 -10.571 -8.826 1.00 94.81 291 ILE A O 1
ATOM 2317 N N . CYS A 1 292 ? 3.849 -11.132 -9.688 1.00 94.19 292 CYS A N 1
ATOM 2318 C CA . CYS A 1 292 ? 3.459 -12.486 -10.081 1.00 94.19 292 CYS A CA 1
ATOM 2319 C C . CYS A 1 292 ? 3.085 -13.333 -8.859 1.00 94.19 292 CYS A C 1
ATOM 2321 O O . CYS A 1 292 ? 2.043 -13.984 -8.858 1.00 94.19 292 CYS A O 1
ATOM 2323 N N . CYS A 1 293 ? 3.872 -13.277 -7.782 1.00 92.06 293 CYS A N 1
ATOM 2324 C CA . CYS A 1 293 ? 3.555 -13.998 -6.550 1.00 92.06 293 CYS A CA 1
ATOM 2325 C C . CYS A 1 293 ? 2.234 -13.517 -5.926 1.00 92.06 293 CYS A C 1
ATOM 2327 O O . CYS A 1 293 ? 1.400 -14.334 -5.537 1.00 92.06 293 CYS A O 1
ATOM 2329 N N . TRP A 1 294 ? 1.994 -12.203 -5.898 1.00 88.88 294 TRP A N 1
ATOM 2330 C CA . TRP A 1 294 ? 0.741 -11.626 -5.404 1.00 88.88 294 TRP A CA 1
ATOM 2331 C C . TRP A 1 294 ? -0.480 -12.015 -6.247 1.00 88.88 294 TRP A C 1
ATOM 2333 O O . TRP A 1 294 ? -1.527 -12.376 -5.705 1.00 88.88 294 TRP A O 1
ATOM 2343 N N . THR A 1 295 ? -0.370 -11.950 -7.573 1.00 87.44 295 THR A N 1
ATOM 2344 C CA . THR A 1 295 ? -1.469 -12.329 -8.476 1.00 87.44 295 THR A CA 1
ATOM 2345 C C . THR A 1 295 ? -1.761 -13.825 -8.424 1.00 87.44 295 THR A C 1
ATOM 2347 O O . THR A 1 295 ? -2.926 -14.219 -8.452 1.00 87.44 295 THR A O 1
ATOM 2350 N N . ASP A 1 296 ? -0.734 -14.654 -8.264 1.00 86.25 296 ASP A N 1
ATOM 2351 C CA . ASP A 1 296 ? -0.892 -16.090 -8.063 1.00 86.25 296 ASP A CA 1
ATOM 2352 C C . ASP A 1 296 ? -1.482 -16.427 -6.685 1.00 86.25 296 ASP A C 1
ATOM 2354 O O . ASP A 1 296 ? -2.334 -17.308 -6.575 1.00 86.25 296 ASP A O 1
ATOM 2358 N N . ALA A 1 297 ? -1.133 -15.679 -5.632 1.00 83.62 297 ALA A N 1
ATOM 2359 C CA . ALA A 1 297 ? -1.752 -15.821 -4.311 1.00 83.62 297 ALA A CA 1
ATOM 2360 C C . ALA A 1 297 ? -3.276 -15.640 -4.369 1.00 83.62 297 ALA A C 1
ATOM 2362 O O . ALA A 1 297 ? -4.013 -16.355 -3.692 1.00 83.62 297 ALA A O 1
ATOM 2363 N N . LYS A 1 298 ? -3.755 -14.726 -5.223 1.00 77.81 298 LYS A N 1
ATOM 2364 C CA . LYS A 1 298 ? -5.192 -14.518 -5.441 1.00 77.81 298 LYS A CA 1
ATOM 2365 C C . LYS A 1 298 ? -5.874 -15.711 -6.110 1.00 77.81 298 LYS A C 1
ATOM 2367 O O . LYS A 1 298 ? -7.053 -15.909 -5.866 1.00 77.81 298 LYS A O 1
ATOM 2372 N N . ARG A 1 299 ? -5.172 -16.476 -6.951 1.00 79.25 299 ARG A N 1
ATOM 2373 C CA . ARG A 1 299 ? -5.765 -17.534 -7.794 1.00 79.25 299 ARG A CA 1
ATOM 2374 C C . ARG A 1 299 ? -5.601 -18.938 -7.218 1.00 79.25 299 ARG A C 1
ATOM 2376 O O . ARG A 1 299 ? -6.503 -19.754 -7.346 1.00 79.25 299 ARG A O 1
ATOM 2383 N N . SER A 1 300 ? -4.455 -19.220 -6.606 1.00 75.81 300 SER A N 1
ATOM 2384 C CA . SER A 1 300 ? -4.048 -20.575 -6.209 1.00 75.81 300 SER A CA 1
ATOM 2385 C C . SER A 1 300 ? -4.610 -21.040 -4.861 1.00 75.81 300 SER A C 1
ATOM 2387 O O . SER A 1 300 ? -4.453 -22.206 -4.510 1.00 75.81 300 SER A O 1
ATOM 2389 N N . GLY A 1 301 ? -5.211 -20.150 -4.062 1.00 67.25 301 GLY A N 1
ATOM 2390 C CA . GLY A 1 301 ? -5.742 -20.472 -2.729 1.00 67.25 301 GLY A CA 1
ATOM 2391 C C . GLY A 1 301 ? -4.680 -20.806 -1.665 1.00 67.25 301 GLY A C 1
ATOM 2392 O O . GLY A 1 301 ? -4.999 -20.839 -0.477 1.00 67.25 301 GLY A O 1
ATOM 2393 N N . ASN A 1 302 ? -3.405 -20.984 -2.037 1.00 74.69 302 ASN A N 1
ATOM 2394 C CA . ASN A 1 302 ? -2.299 -21.285 -1.119 1.00 74.69 302 ASN A CA 1
ATOM 2395 C C . ASN A 1 302 ? -1.715 -20.009 -0.485 1.00 74.69 302 ASN A C 1
ATOM 2397 O O . ASN A 1 302 ? -0.532 -19.680 -0.618 1.00 74.69 302 ASN A O 1
ATOM 2401 N N . LEU A 1 303 ? -2.582 -19.261 0.197 1.00 74.38 303 LEU A N 1
ATOM 2402 C CA . LEU A 1 303 ? -2.270 -17.939 0.742 1.00 74.38 303 LEU A CA 1
ATOM 2403 C C . LEU A 1 303 ? -1.127 -17.972 1.763 1.00 74.38 303 LEU A C 1
ATOM 2405 O O . LEU A 1 303 ? -0.338 -17.034 1.807 1.00 74.38 303 LEU A O 1
ATOM 2409 N N . GLN A 1 304 ? -0.992 -19.042 2.555 1.00 74.12 304 GLN A N 1
ATOM 2410 C CA . GLN A 1 304 ? 0.074 -19.131 3.559 1.00 74.12 304 GLN A CA 1
ATOM 2411 C C . GLN A 1 304 ? 1.461 -19.198 2.913 1.00 74.12 304 GLN A C 1
ATOM 2413 O O . GLN A 1 304 ? 2.301 -18.342 3.193 1.00 74.12 304 GLN A O 1
ATOM 2418 N N . VAL A 1 305 ? 1.689 -20.155 2.007 1.00 80.75 305 VAL A N 1
ATOM 2419 C CA . VAL A 1 305 ? 2.980 -20.300 1.312 1.00 80.75 305 VAL A CA 1
ATOM 2420 C C . VAL A 1 305 ? 3.291 -19.048 0.499 1.00 80.75 305 VAL A C 1
ATOM 2422 O O . VAL A 1 305 ? 4.405 -18.527 0.561 1.00 80.75 305 VAL A O 1
ATOM 2425 N N . LYS A 1 306 ? 2.292 -18.510 -0.210 1.00 84.69 306 LYS A N 1
ATOM 2426 C CA . LYS A 1 306 ? 2.476 -17.303 -1.018 1.00 84.69 306 LYS A CA 1
ATOM 2427 C C . LYS A 1 306 ? 2.765 -16.075 -0.162 1.00 84.69 306 LYS A C 1
ATOM 2429 O O . LYS A 1 306 ? 3.583 -15.263 -0.567 1.00 84.69 306 LYS A O 1
ATOM 2434 N N . SER A 1 307 ? 2.191 -15.957 1.036 1.00 80.00 307 SER A N 1
ATOM 2435 C CA . SER A 1 307 ? 2.487 -14.828 1.929 1.00 80.00 307 SER A CA 1
ATOM 2436 C C . SER A 1 307 ? 3.955 -14.801 2.377 1.00 80.00 307 SER A C 1
ATOM 2438 O O . SER A 1 307 ? 4.584 -13.747 2.326 1.00 80.00 307 SER A O 1
ATOM 2440 N N . ILE A 1 308 ? 4.530 -15.956 2.737 1.00 85.19 308 ILE A N 1
ATOM 2441 C CA . ILE A 1 308 ? 5.952 -16.088 3.094 1.00 85.19 308 ILE A CA 1
ATOM 2442 C C . ILE A 1 308 ? 6.837 -15.717 1.902 1.00 85.19 308 ILE A C 1
ATOM 2444 O O . ILE A 1 308 ? 7.776 -14.931 2.036 1.00 85.19 308 ILE A O 1
ATOM 2448 N N . GLU A 1 309 ? 6.505 -16.239 0.723 1.00 90.75 309 GLU A N 1
ATOM 2449 C CA . GLU A 1 309 ? 7.265 -15.963 -0.493 1.00 90.75 309 GLU A CA 1
ATOM 2450 C C . GLU A 1 309 ? 7.170 -14.491 -0.917 1.00 90.75 309 GLU A C 1
ATOM 2452 O O . GLU A 1 309 ? 8.170 -13.894 -1.310 1.00 90.75 309 GLU A O 1
ATOM 2457 N N . MET A 1 310 ? 6.004 -13.858 -0.770 1.00 88.12 310 MET A N 1
ATOM 2458 C CA . MET A 1 310 ? 5.831 -12.426 -1.025 1.00 88.12 310 MET A CA 1
ATOM 2459 C C . MET A 1 310 ? 6.732 -11.574 -0.129 1.00 88.12 310 MET A C 1
ATOM 2461 O O . MET A 1 310 ? 7.337 -10.629 -0.624 1.00 88.12 310 MET A O 1
ATOM 2465 N N . ILE A 1 311 ? 6.871 -11.905 1.160 1.00 85.19 311 ILE A N 1
ATOM 2466 C CA . ILE A 1 311 ? 7.772 -11.182 2.078 1.00 85.19 311 ILE A CA 1
ATOM 2467 C C . ILE A 1 311 ? 9.220 -11.296 1.602 1.00 85.19 311 ILE A C 1
ATOM 2469 O O . ILE A 1 311 ? 9.953 -10.305 1.566 1.00 85.19 311 ILE A O 1
ATOM 2473 N N . ARG A 1 312 ? 9.630 -12.506 1.211 1.00 92.62 312 ARG A N 1
ATOM 2474 C CA . ARG A 1 312 ? 10.972 -12.759 0.685 1.00 92.62 312 ARG A CA 1
ATOM 2475 C C . ARG A 1 312 ? 11.226 -11.948 -0.588 1.00 92.62 312 ARG A C 1
ATOM 2477 O O . ARG A 1 312 ? 12.235 -11.254 -0.669 1.00 92.62 312 ARG A O 1
ATOM 2484 N N . LEU A 1 313 ? 10.308 -11.997 -1.554 1.00 93.69 313 LEU A N 1
ATOM 2485 C CA . LEU A 1 313 ? 10.412 -11.270 -2.824 1.00 93.69 313 LEU A CA 1
ATOM 2486 C C . LEU A 1 313 ? 10.375 -9.753 -2.632 1.00 93.69 313 LEU A C 1
ATOM 2488 O O . LEU A 1 313 ? 11.127 -9.039 -3.287 1.00 93.69 313 LEU A O 1
ATOM 2492 N N . GLN A 1 314 ? 9.564 -9.263 -1.697 1.00 89.44 314 GLN A N 1
ATOM 2493 C CA . GLN A 1 314 ? 9.524 -7.850 -1.340 1.00 89.44 314 GLN A CA 1
ATOM 2494 C C . GLN A 1 314 ? 10.859 -7.376 -0.772 1.00 89.44 314 GLN A C 1
ATOM 2496 O O . GLN A 1 314 ? 11.317 -6.296 -1.133 1.00 89.44 314 GLN A O 1
ATOM 2501 N N . LYS A 1 315 ? 11.508 -8.180 0.078 1.00 86.75 315 LYS A N 1
ATOM 2502 C CA . LYS A 1 315 ? 12.851 -7.868 0.572 1.00 86.75 315 LYS A CA 1
ATOM 2503 C C . LYS A 1 315 ? 13.871 -7.835 -0.569 1.00 86.75 315 LYS A C 1
ATOM 2505 O O . LYS A 1 315 ? 14.616 -6.873 -0.672 1.00 86.75 315 LYS A O 1
ATOM 2510 N N . VAL A 1 316 ? 13.857 -8.836 -1.453 1.00 91.75 316 VAL A N 1
ATOM 2511 C CA . VAL A 1 316 ? 14.761 -8.887 -2.618 1.00 91.75 316 VAL A CA 1
ATOM 2512 C C . VAL A 1 316 ? 14.593 -7.659 -3.514 1.00 91.75 316 VAL A C 1
ATOM 2514 O O . VAL A 1 316 ? 15.584 -7.049 -3.912 1.00 91.75 316 VAL A O 1
ATOM 2517 N N . HIS A 1 317 ? 13.349 -7.287 -3.825 1.00 93.12 317 HIS A N 1
ATOM 2518 C CA . HIS A 1 317 ? 13.048 -6.081 -4.594 1.00 93.12 317 HIS A CA 1
ATOM 2519 C C . HIS A 1 317 ? 13.549 -4.824 -3.881 1.00 93.12 317 HIS A C 1
ATOM 2521 O O . HIS A 1 317 ? 14.263 -4.031 -4.488 1.00 93.12 317 HIS A O 1
ATOM 2527 N N . LEU A 1 318 ? 13.253 -4.681 -2.588 1.00 85.25 318 LEU A N 1
ATOM 2528 C CA . LEU A 1 318 ? 13.657 -3.521 -1.800 1.00 85.25 318 LEU A CA 1
ATOM 2529 C C . LEU A 1 318 ? 15.180 -3.377 -1.707 1.00 85.25 318 LEU A C 1
ATOM 2531 O O . LEU A 1 318 ? 15.685 -2.266 -1.849 1.00 85.25 318 LEU A O 1
ATOM 2535 N N . ASP A 1 319 ? 15.908 -4.472 -1.498 1.00 86.31 319 ASP A N 1
ATOM 2536 C CA . ASP A 1 319 ? 17.370 -4.463 -1.412 1.00 86.31 319 ASP A CA 1
ATOM 2537 C C . ASP A 1 319 ? 17.982 -3.972 -2.737 1.00 86.31 319 ASP A C 1
ATOM 2539 O O . ASP A 1 319 ? 18.854 -3.100 -2.733 1.00 86.31 319 ASP A O 1
ATOM 2543 N N . LYS A 1 320 ? 17.465 -4.448 -3.881 1.00 89.75 320 LYS A N 1
ATOM 2544 C CA . LYS A 1 320 ? 17.870 -3.965 -5.215 1.00 89.75 320 LYS A CA 1
ATOM 2545 C C . LYS A 1 320 ? 17.499 -2.501 -5.435 1.00 89.75 320 LYS A C 1
ATOM 2547 O O . LYS A 1 320 ? 18.319 -1.726 -5.927 1.00 89.75 320 LYS A O 1
ATOM 2552 N N . PHE A 1 321 ? 16.293 -2.115 -5.028 1.00 87.06 321 PHE A N 1
ATOM 2553 C CA . PHE A 1 321 ? 15.801 -0.752 -5.168 1.00 87.06 321 PHE A CA 1
ATOM 2554 C C . PHE A 1 321 ? 16.665 0.235 -4.378 1.00 87.06 321 PHE A C 1
ATOM 2556 O O . PHE A 1 321 ? 17.100 1.253 -4.911 1.00 87.06 321 PHE A O 1
ATOM 2563 N N . VAL A 1 322 ? 16.963 -0.071 -3.112 1.00 80.12 322 VAL A N 1
ATOM 2564 C CA . VAL A 1 322 ? 17.789 0.781 -2.247 1.00 80.12 322 VAL A CA 1
ATOM 2565 C C . VAL A 1 322 ? 19.221 0.853 -2.754 1.00 80.12 322 VAL A C 1
ATOM 2567 O O . VAL A 1 322 ? 19.780 1.945 -2.778 1.00 80.12 322 VAL A O 1
ATOM 2570 N N . LEU A 1 323 ? 19.811 -0.270 -3.168 1.00 81.88 323 LEU A N 1
ATOM 2571 C CA . LEU A 1 323 ? 21.177 -0.292 -3.690 1.00 81.88 323 LEU A CA 1
ATOM 2572 C C . LEU A 1 323 ? 21.350 0.676 -4.866 1.00 81.88 323 LEU A C 1
ATOM 2574 O O . LEU A 1 323 ? 22.379 1.337 -4.971 1.00 81.88 323 LEU A O 1
ATOM 2578 N N . PHE A 1 324 ? 20.344 0.764 -5.735 1.00 79.62 324 PHE A N 1
ATOM 2579 C CA . PHE A 1 324 ? 20.471 1.483 -6.993 1.00 79.62 324 PHE A CA 1
ATOM 2580 C C . PHE A 1 324 ? 19.878 2.903 -6.970 1.00 79.62 324 PHE A C 1
ATOM 2582 O O . PHE A 1 324 ? 20.471 3.834 -7.512 1.00 79.62 324 PHE A O 1
ATOM 2589 N N . PHE A 1 325 ? 18.742 3.108 -6.302 1.00 74.06 325 PHE A N 1
ATOM 2590 C CA . PHE A 1 325 ? 18.031 4.391 -6.278 1.00 74.06 325 PHE A CA 1
ATOM 2591 C C . PHE A 1 325 ? 18.309 5.225 -5.020 1.00 74.06 325 PHE A C 1
ATOM 2593 O O . PHE A 1 325 ? 17.531 6.123 -4.703 1.00 74.06 325 PHE A O 1
ATOM 2600 N N . GLN A 1 326 ? 19.412 4.970 -4.308 1.00 64.12 326 GLN A N 1
ATOM 2601 C CA . GLN A 1 326 ? 19.816 5.650 -3.065 1.00 64.12 326 GLN A CA 1
ATOM 2602 C C . GLN A 1 326 ? 19.714 7.191 -3.124 1.00 64.12 326 GLN A C 1
ATOM 2604 O O . GLN A 1 326 ? 19.265 7.812 -2.162 1.00 64.12 326 GLN A O 1
ATOM 2609 N N . SER A 1 327 ? 20.042 7.807 -4.266 1.00 53.12 327 SER A N 1
ATOM 2610 C CA . SER A 1 327 ? 19.935 9.259 -4.497 1.00 53.12 327 SER A CA 1
ATOM 2611 C C . SER A 1 327 ? 18.507 9.760 -4.776 1.00 53.12 327 SER A C 1
ATOM 2613 O O . SER A 1 327 ? 18.222 10.939 -4.586 1.00 53.12 327 SER A O 1
ATOM 2615 N N . CYS A 1 328 ? 17.593 8.877 -5.187 1.00 50.03 328 CYS A N 1
ATOM 2616 C CA . CYS A 1 328 ? 16.201 9.182 -5.547 1.00 50.03 328 CYS A CA 1
ATOM 2617 C C . CYS A 1 328 ? 15.194 8.829 -4.434 1.00 50.03 328 CYS A C 1
ATOM 2619 O O . CYS A 1 328 ? 13.994 9.079 -4.569 1.00 50.03 328 CYS A O 1
ATOM 2621 N N . VAL A 1 329 ? 15.664 8.277 -3.307 1.00 51.00 329 VAL A N 1
ATOM 2622 C CA . VAL A 1 329 ? 14.832 7.818 -2.179 1.00 51.00 329 VAL A CA 1
ATOM 2623 C C . VAL A 1 329 ? 13.896 8.914 -1.642 1.00 51.00 329 VAL A C 1
ATOM 2625 O O . VAL A 1 329 ? 12.780 8.615 -1.216 1.00 51.00 329 VAL A O 1
ATOM 2628 N N . GLY A 1 330 ? 14.311 10.183 -1.694 1.00 44.72 330 GLY A N 1
ATOM 2629 C CA . GLY A 1 330 ? 13.486 11.310 -1.245 1.00 44.72 330 GLY A CA 1
ATOM 2630 C C . GLY A 1 330 ? 12.213 11.536 -2.070 1.00 44.72 330 GLY A C 1
ATOM 2631 O O . GLY A 1 330 ? 11.215 11.990 -1.514 1.00 44.72 330 GLY A O 1
ATOM 2632 N N . GLN A 1 331 ? 12.207 11.186 -3.363 1.00 40.44 331 GLN A N 1
ATOM 2633 C CA . GLN A 1 331 ? 11.045 11.384 -4.240 1.00 40.44 331 GLN A CA 1
ATOM 2634 C C . GLN A 1 331 ? 10.010 10.256 -4.085 1.00 40.44 331 GLN A C 1
ATOM 2636 O O . GLN A 1 331 ? 8.826 10.553 -3.911 1.00 40.44 331 GLN A O 1
ATOM 2641 N N . LEU A 1 332 ? 10.435 8.985 -4.019 1.00 42.50 332 LEU A N 1
ATOM 2642 C CA . LEU A 1 332 ? 9.512 7.842 -3.876 1.00 42.50 332 LEU A CA 1
ATOM 2643 C C . LEU A 1 332 ? 8.765 7.811 -2.540 1.00 42.50 332 LEU A C 1
ATOM 2645 O O . LEU A 1 332 ? 7.605 7.409 -2.469 1.00 42.50 332 LEU A O 1
ATOM 2649 N N . LEU A 1 333 ? 9.412 8.225 -1.452 1.00 42.31 333 LEU A N 1
ATOM 2650 C CA . LEU A 1 333 ? 8.824 8.046 -0.126 1.00 42.31 333 LEU A CA 1
ATOM 2651 C C . LEU A 1 333 ? 7.729 9.064 0.202 1.00 42.31 333 LEU A C 1
ATOM 2653 O O . LEU A 1 333 ? 6.919 8.808 1.089 1.00 42.31 333 LEU A O 1
ATOM 2657 N N . SER A 1 334 ? 7.633 10.160 -0.554 1.00 37.06 334 SER A N 1
ATOM 2658 C CA . SER A 1 334 ? 6.506 11.096 -0.459 1.00 37.06 334 SER A CA 1
ATOM 2659 C C . SER A 1 334 ? 5.172 10.500 -0.943 1.00 37.06 334 SER A C 1
ATOM 2661 O O . SER A 1 334 ? 4.112 10.969 -0.529 1.00 37.06 334 SER A O 1
ATOM 2663 N N . ALA A 1 335 ? 5.219 9.446 -1.771 1.00 33.53 335 ALA A N 1
ATOM 2664 C CA . ALA A 1 335 ? 4.055 8.805 -2.386 1.00 33.53 335 ALA A CA 1
ATOM 2665 C C . ALA A 1 335 ? 3.678 7.445 -1.759 1.00 33.53 335 ALA A C 1
ATOM 2667 O O . ALA A 1 335 ? 2.635 6.887 -2.097 1.00 33.53 335 ALA A O 1
ATOM 2668 N N . MET A 1 336 ? 4.484 6.902 -0.837 1.00 40.12 336 MET A N 1
ATOM 2669 C CA . MET A 1 336 ? 4.245 5.584 -0.235 1.00 40.12 336 MET A CA 1
ATOM 2670 C C . MET A 1 336 ? 3.786 5.653 1.228 1.00 40.12 336 MET A C 1
ATOM 2672 O O . MET A 1 336 ? 4.307 6.454 2.008 1.00 40.12 336 MET A O 1
ATOM 2676 N N . PRO A 1 337 ? 2.934 4.714 1.683 1.00 43.12 337 PRO A N 1
ATOM 2677 C CA . PRO A 1 337 ? 2.941 4.314 3.083 1.00 43.12 337 PRO A CA 1
ATOM 2678 C C . PRO A 1 337 ? 4.366 3.875 3.446 1.00 43.12 337 PRO A C 1
ATOM 2680 O O . PRO A 1 337 ? 4.906 2.967 2.820 1.00 43.12 337 PRO A O 1
ATOM 2683 N N . CYS A 1 338 ? 4.988 4.549 4.416 1.00 38.94 338 CYS A N 1
ATOM 2684 C CA . CYS A 1 338 ? 6.393 4.361 4.808 1.00 38.94 338 CYS A CA 1
ATOM 2685 C C . CYS A 1 338 ? 6.824 2.881 4.874 1.00 38.94 338 CYS A C 1
ATOM 2687 O O . CYS A 1 338 ? 6.026 2.024 5.239 1.00 38.94 338 CYS A O 1
ATOM 2689 N N . ARG A 1 339 ? 8.089 2.597 4.521 1.00 44.09 339 ARG A N 1
ATOM 2690 C CA . ARG A 1 339 ? 8.722 1.275 4.261 1.00 44.09 339 ARG A CA 1
ATOM 2691 C C . ARG A 1 339 ? 8.260 0.101 5.145 1.00 44.09 339 ARG A C 1
ATOM 2693 O O . ARG A 1 339 ? 8.127 -1.027 4.679 1.00 44.09 339 ARG A O 1
ATOM 2700 N N . HIS A 1 340 ? 7.982 0.373 6.415 1.00 35.94 340 HIS A N 1
ATOM 2701 C CA . HIS A 1 340 ? 7.513 -0.598 7.406 1.00 35.94 340 HIS A CA 1
ATOM 2702 C C . HIS A 1 340 ? 6.026 -0.976 7.271 1.00 35.94 340 HIS A C 1
ATOM 2704 O O . HIS A 1 340 ? 5.633 -2.099 7.593 1.00 35.94 340 HIS A O 1
ATOM 2710 N N . GLY A 1 341 ? 5.212 -0.051 6.759 1.00 33.38 341 GLY A N 1
ATOM 2711 C CA . GLY A 1 341 ? 3.859 -0.290 6.285 1.00 33.38 341 GLY A CA 1
ATOM 2712 C C . GLY A 1 341 ? 3.882 -1.361 5.210 1.00 33.38 341 GLY A C 1
ATOM 2713 O O . GLY A 1 341 ? 3.350 -2.429 5.460 1.00 33.38 341 GLY A O 1
ATOM 2714 N N . LEU A 1 342 ? 4.573 -1.147 4.085 1.00 34.03 342 LEU A N 1
ATOM 2715 C CA . LEU A 1 342 ? 4.690 -2.103 2.965 1.00 34.03 342 LEU A CA 1
ATOM 2716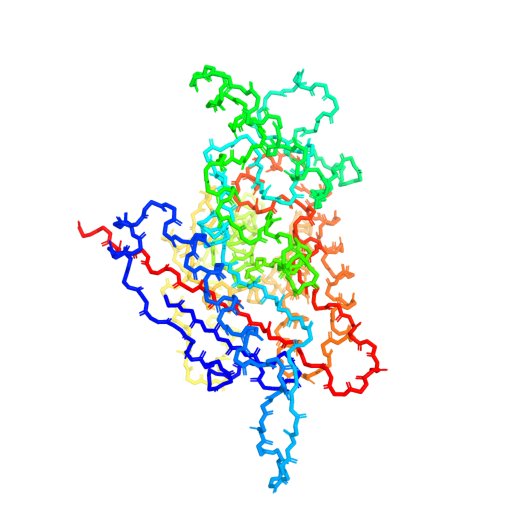 C C . LEU A 1 342 ? 5.113 -3.520 3.384 1.00 34.03 342 LEU A C 1
ATOM 2718 O O . LEU A 1 342 ? 4.455 -4.473 2.963 1.00 34.03 342 LEU A O 1
ATOM 2722 N N . ALA A 1 343 ? 6.117 -3.666 4.254 1.00 28.88 343 ALA A N 1
ATOM 2723 C CA . ALA A 1 343 ? 6.585 -4.972 4.741 1.00 28.88 343 ALA A CA 1
ATOM 2724 C C . ALA A 1 343 ? 5.553 -5.735 5.601 1.00 28.88 343 ALA A C 1
ATOM 2726 O O . ALA A 1 343 ? 5.613 -6.960 5.708 1.00 28.88 343 ALA A O 1
ATOM 2727 N N . LYS A 1 344 ? 4.586 -5.035 6.217 1.00 33.25 344 LYS A N 1
ATOM 2728 C CA . LYS A 1 344 ? 3.491 -5.649 6.992 1.00 33.25 344 LYS A CA 1
ATOM 2729 C C . LYS A 1 344 ? 2.111 -5.512 6.345 1.00 33.25 344 LYS A C 1
ATOM 2731 O O . LYS A 1 344 ? 1.208 -6.226 6.778 1.00 33.25 344 LYS A O 1
ATOM 2736 N N . THR A 1 345 ? 1.908 -4.665 5.328 1.00 34.56 345 THR A N 1
ATOM 2737 C CA . THR A 1 345 ? 0.563 -4.429 4.772 1.00 34.56 345 THR A CA 1
ATOM 2738 C C . THR A 1 345 ? 0.022 -5.633 4.014 1.00 34.56 345 THR A C 1
ATOM 2740 O O . THR A 1 345 ? -1.183 -5.727 3.809 1.00 34.56 345 THR A O 1
ATOM 2743 N N . LEU A 1 346 ? 0.894 -6.554 3.601 1.00 30.92 346 LEU A N 1
ATOM 2744 C CA . LEU A 1 346 ? 0.528 -7.685 2.749 1.00 30.92 346 LEU A CA 1
ATOM 2745 C C . LEU A 1 346 ? 0.232 -8.971 3.524 1.00 30.92 346 LEU A C 1
ATOM 2747 O O . LEU A 1 346 ? -0.115 -9.981 2.920 1.00 30.92 346 LEU A O 1
ATOM 2751 N N . MET A 1 347 ? 0.345 -8.959 4.855 1.00 30.91 347 MET A N 1
ATOM 2752 C CA . MET A 1 347 ? 0.226 -10.190 5.629 1.00 30.91 347 MET A CA 1
ATOM 2753 C C . MET A 1 347 ? -1.218 -10.483 6.046 1.00 30.91 347 MET A C 1
ATOM 2755 O O . MET A 1 347 ? -1.733 -9.948 7.034 1.00 30.91 347 MET A O 1
ATOM 2759 N N . LEU A 1 348 ? -1.835 -11.444 5.362 1.00 30.30 348 LEU A N 1
ATOM 2760 C CA . LEU A 1 348 ? -2.686 -12.410 6.051 1.00 30.30 348 LEU A CA 1
ATOM 2761 C C . LEU A 1 348 ? -1.764 -13.190 6.999 1.00 30.30 348 LEU A C 1
ATOM 2763 O O . LEU A 1 348 ? -0.854 -13.876 6.543 1.00 30.30 348 LEU A O 1
ATOM 2767 N N . GLN A 1 349 ? -1.927 -13.037 8.317 1.00 31.69 349 GLN A N 1
ATOM 2768 C CA . GLN A 1 349 ? -1.233 -13.929 9.248 1.00 31.69 349 GLN A CA 1
ATOM 2769 C C . GLN A 1 349 ? -1.699 -15.371 8.981 1.00 31.69 349 GLN A C 1
ATOM 2771 O O . GLN A 1 349 ? -2.898 -15.570 8.757 1.00 31.69 349 GLN A O 1
ATOM 2776 N N . PRO A 1 350 ? -0.809 -16.378 9.030 1.00 27.06 350 PRO A N 1
ATOM 2777 C CA . PRO A 1 350 ? -1.237 -17.768 9.021 1.00 27.06 350 PRO A CA 1
ATOM 2778 C C . PRO A 1 350 ? -2.119 -18.009 10.253 1.00 27.06 350 PRO A C 1
ATOM 2780 O O . PRO A 1 350 ? -1.660 -17.932 11.391 1.00 27.06 350 PRO A O 1
ATOM 2783 N N . LEU A 1 351 ? -3.415 -18.235 10.024 1.00 31.36 351 LEU A N 1
ATOM 2784 C CA . LEU A 1 351 ? -4.338 -18.673 11.065 1.00 31.36 351 LEU A CA 1
ATOM 2785 C C . LEU A 1 351 ? -4.041 -20.148 11.350 1.00 31.36 351 LEU A C 1
ATOM 2787 O O . LEU A 1 351 ? -4.157 -20.988 10.458 1.00 31.36 351 LEU A O 1
ATOM 2791 N N . SER A 1 352 ? -3.609 -20.446 12.574 1.00 29.06 352 SER A N 1
ATOM 2792 C CA . SER A 1 352 ? -3.469 -21.815 13.060 1.00 29.06 352 SER A CA 1
ATOM 2793 C C . SER A 1 352 ? -4.845 -22.441 13.300 1.00 29.06 352 SER A C 1
ATOM 2795 O O . SER A 1 352 ? -5.813 -21.757 13.638 1.00 29.06 352 SER A O 1
ATOM 2797 N N . ASN A 1 353 ? -4.918 -23.759 13.103 1.00 28.36 353 ASN A N 1
ATOM 2798 C CA . ASN A 1 353 ? -6.113 -24.580 13.278 1.00 28.36 353 ASN A CA 1
ATOM 2799 C C . ASN A 1 353 ? -6.708 -24.427 14.688 1.00 28.36 353 ASN A C 1
ATOM 2801 O O . ASN A 1 353 ? -6.237 -25.042 15.642 1.00 28.36 353 ASN A O 1
ATOM 2805 N N . ALA A 1 354 ? -7.787 -23.656 14.803 1.00 27.48 354 ALA A N 1
ATOM 2806 C CA . ALA A 1 354 ? -8.692 -23.681 15.943 1.00 27.48 354 ALA A CA 1
ATOM 2807 C C . ALA A 1 354 ? -10.140 -23.679 15.431 1.00 27.48 354 ALA A C 1
ATOM 2809 O O . ALA A 1 354 ? -10.458 -23.032 14.433 1.00 27.48 354 ALA A O 1
ATOM 2810 N N . ARG A 1 355 ? -10.991 -24.461 16.106 1.00 31.17 355 ARG A N 1
ATOM 2811 C CA . ARG A 1 355 ? -12.398 -24.752 15.773 1.00 31.17 355 ARG A CA 1
ATOM 2812 C C . ARG A 1 355 ? -13.129 -23.532 15.180 1.00 31.17 355 ARG A C 1
ATOM 2814 O O . ARG A 1 3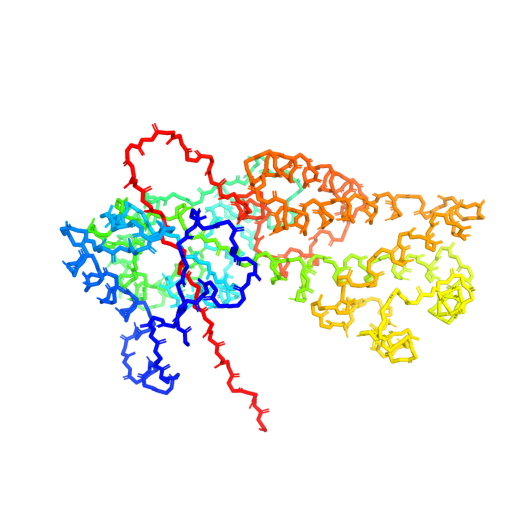55 ? -13.186 -22.486 15.819 1.00 31.17 355 ARG A O 1
ATOM 2821 N N . VAL A 1 356 ? -13.633 -23.711 13.950 1.00 34.78 356 VAL A N 1
ATOM 2822 C CA . VAL A 1 356 ? -14.429 -22.808 13.081 1.00 34.78 356 VAL A CA 1
ATOM 2823 C C . VAL A 1 356 ? -14.564 -21.366 13.595 1.00 34.78 356 VAL A C 1
ATOM 2825 O O . VAL A 1 356 ? -15.640 -20.898 13.950 1.00 34.78 356 VAL A O 1
ATOM 2828 N N . SER A 1 357 ? -13.442 -20.654 13.619 1.00 30.41 357 SER A N 1
ATOM 2829 C CA . SER A 1 357 ? -13.351 -19.232 13.951 1.00 30.41 357 SER A CA 1
ATOM 2830 C C . SER A 1 357 ? -13.002 -18.480 12.668 1.00 30.41 357 SER A C 1
ATOM 2832 O O . SER A 1 357 ? -11.923 -18.695 12.111 1.00 30.41 357 SER A O 1
ATOM 2834 N N . ARG A 1 358 ? -13.915 -17.651 12.140 1.00 44.91 358 ARG A N 1
ATOM 2835 C CA . ARG A 1 358 ? -13.729 -16.975 10.840 1.00 44.91 358 ARG A CA 1
ATOM 2836 C C . ARG A 1 358 ? -13.271 -15.521 11.006 1.00 44.91 358 ARG A C 1
ATOM 2838 O O . ARG A 1 358 ? -13.555 -14.873 12.012 1.00 44.91 358 ARG A O 1
ATOM 2845 N N . LEU A 1 359 ? -12.526 -15.026 10.017 1.00 47.00 359 LEU A N 1
ATOM 2846 C CA . LEU A 1 359 ? -12.003 -13.659 9.925 1.00 47.00 359 LEU A CA 1
ATOM 2847 C C . LEU A 1 359 ? -12.851 -12.913 8.895 1.00 47.00 359 LEU A C 1
ATOM 2849 O O . LEU A 1 359 ? -12.920 -13.339 7.744 1.00 47.00 359 LEU A O 1
ATOM 2853 N N . LEU A 1 360 ? -13.475 -11.808 9.288 1.00 52.41 360 LEU A N 1
ATOM 2854 C CA . LEU A 1 360 ? -14.159 -10.925 8.346 1.00 52.41 360 LEU A CA 1
ATOM 2855 C C . LEU A 1 360 ? -13.164 -9.890 7.816 1.00 52.41 360 LEU A C 1
ATOM 2857 O O . LEU A 1 360 ? -12.548 -9.166 8.594 1.00 52.41 360 LEU A O 1
ATOM 2861 N N . VAL A 1 361 ? -13.014 -9.797 6.500 1.00 59.84 361 VAL A N 1
ATOM 2862 C CA . VAL A 1 361 ? -12.297 -8.704 5.842 1.00 59.84 361 VAL A CA 1
ATOM 2863 C C . VAL A 1 361 ? -13.320 -7.663 5.425 1.00 59.84 361 VAL A C 1
ATOM 2865 O O . VAL A 1 361 ? -14.205 -7.952 4.629 1.00 59.84 361 VAL A O 1
ATOM 2868 N N . VAL A 1 362 ? -13.204 -6.456 5.959 1.00 54.91 362 VAL A N 1
ATOM 2869 C CA . VAL A 1 362 ? -14.033 -5.307 5.602 1.00 54.91 362 VAL A CA 1
ATOM 2870 C C . VAL A 1 362 ? -13.219 -4.409 4.680 1.00 54.91 362 VAL A C 1
ATOM 2872 O O . VAL A 1 362 ? -12.113 -4.011 5.038 1.00 54.91 362 VAL A O 1
ATOM 2875 N N . ASN A 1 363 ? -13.754 -4.087 3.503 1.00 55.72 363 ASN A N 1
ATOM 2876 C CA . ASN A 1 363 ? -13.166 -3.120 2.583 1.00 55.72 363 ASN A CA 1
ATOM 2877 C C . ASN A 1 363 ? -14.088 -1.919 2.401 1.00 55.72 363 ASN A C 1
ATOM 2879 O O . ASN A 1 363 ? -15.226 -2.057 1.954 1.00 55.72 363 ASN A O 1
ATOM 2883 N N . THR A 1 364 ? -13.592 -0.729 2.721 1.00 40.47 364 THR A N 1
ATOM 2884 C CA . THR A 1 364 ? -14.366 0.502 2.566 1.00 40.47 364 THR A CA 1
ATOM 2885 C C . THR A 1 364 ? -13.847 1.290 1.374 1.00 40.47 364 THR A C 1
ATOM 2887 O O . THR A 1 364 ? -12.735 1.811 1.403 1.00 40.47 364 THR A O 1
ATOM 2890 N N . ARG A 1 365 ? -14.680 1.431 0.335 1.00 37.59 365 ARG A N 1
ATOM 2891 C CA . ARG A 1 365 ? -14.398 2.305 -0.811 1.00 37.59 365 ARG A CA 1
ATOM 2892 C C . ARG A 1 365 ? -15.093 3.648 -0.624 1.00 37.59 365 ARG A C 1
ATOM 2894 O O . ARG A 1 365 ? -16.330 3.724 -0.543 1.00 37.59 365 ARG A O 1
ATOM 2901 N N . PHE A 1 366 ? -14.300 4.713 -0.603 1.00 37.94 366 PHE A N 1
ATOM 2902 C CA . PHE A 1 366 ? -14.788 6.087 -0.616 1.00 37.94 366 PHE A CA 1
ATOM 2903 C C . PHE A 1 366 ? -14.665 6.648 -2.027 1.00 37.94 366 PHE A C 1
ATOM 2905 O O . PHE A 1 366 ? -13.573 6.920 -2.512 1.00 37.94 366 PHE A O 1
ATOM 2912 N N . PHE A 1 367 ? -15.800 6.835 -2.696 1.00 28.16 367 PHE A N 1
ATOM 2913 C CA . PHE A 1 367 ? -15.820 7.582 -3.945 1.00 28.16 367 PHE A CA 1
ATOM 2914 C C . PHE A 1 367 ? -15.709 9.067 -3.606 1.00 28.16 367 PHE A C 1
ATOM 2916 O O . PHE A 1 367 ? -16.631 9.654 -3.029 1.00 28.16 367 PHE A O 1
ATOM 2923 N N . ARG A 1 368 ? -14.578 9.685 -3.957 1.00 30.67 368 ARG A N 1
ATOM 2924 C CA . ARG A 1 368 ? -14.551 11.137 -4.127 1.00 30.67 368 ARG A CA 1
ATOM 2925 C C . ARG A 1 368 ? -15.310 11.445 -5.420 1.00 30.67 368 ARG A C 1
ATOM 2927 O O . ARG A 1 368 ? -14.982 10.847 -6.443 1.00 30.67 368 ARG A O 1
ATOM 2934 N N . PRO A 1 369 ? -16.318 12.332 -5.412 1.00 25.20 369 PRO A N 1
ATOM 2935 C CA . PRO A 1 369 ? -16.852 12.834 -6.667 1.00 25.20 369 PRO A CA 1
ATOM 2936 C C . PRO A 1 369 ? -15.705 13.519 -7.418 1.00 25.20 369 PRO A C 1
ATOM 2938 O O . PRO A 1 369 ? -14.957 14.303 -6.824 1.00 25.20 369 PRO A O 1
ATOM 2941 N N . ASN A 1 370 ? -15.544 13.197 -8.704 1.00 25.02 370 ASN A N 1
ATOM 2942 C CA . ASN A 1 370 ? -14.693 13.988 -9.584 1.00 25.02 370 ASN A CA 1
ATOM 2943 C C . ASN A 1 370 ? -15.158 15.440 -9.461 1.00 25.02 370 ASN A C 1
ATOM 2945 O O . ASN A 1 370 ? -16.351 15.713 -9.606 1.00 25.02 370 ASN A O 1
ATOM 2949 N N . LYS A 1 371 ? -14.233 16.351 -9.139 1.00 26.78 371 LYS A N 1
ATOM 2950 C CA . LYS A 1 371 ? -14.495 17.781 -9.298 1.00 26.78 371 LYS A CA 1
ATOM 2951 C C . LYS A 1 371 ? -14.786 17.983 -10.785 1.00 26.78 371 LYS A C 1
ATOM 2953 O O . LYS A 1 371 ? -13.873 17.816 -11.591 1.00 26.78 371 LYS A O 1
ATOM 2958 N N . GLN A 1 372 ? -16.060 18.187 -11.113 1.00 28.66 372 GLN A N 1
ATOM 2959 C CA . GLN A 1 372 ? -16.480 18.705 -12.410 1.00 28.66 372 GLN A CA 1
ATOM 2960 C C . GLN A 1 372 ? -16.023 20.151 -12.541 1.00 28.66 372 GLN A C 1
ATOM 2962 O O . GLN A 1 372 ? -16.036 20.857 -11.501 1.00 28.66 372 GLN A O 1
#

Secondary structure (DSSP, 8-state):
-EEEEETT-TTTTSGGGSEEEE---HHHHHHSTTHHHHHHHHHHHHHHHHTTT-EEEEETTEEEEEEEEEEEEEE-HHHHHHHH-B-GGGSSSSSTTBSSEESS-TTSTT-EETT-S-STT--B--HHHHHHHHHHHHH--SHHHHHHHHHHHTB-HHHHHTSTTS-TTTTTTS-GGGEEE-HHHHHTSSSHHHHHHHHHHHHHHHHSS--HHHHHHHHHHH---SSS-SS-HHHHSSTTTS-TTS-----HHHHHHHHHHHHHHIIIIIHHH-GGGHHHHHHHHHHHHHHHHHHHHHHHS-HHHHHHHHHHHHHHHHHHHHHHHTTTHHHHTTTSSTHHHHHHHT--------TTEEEEEEEE---PPP--